Protein AF-A0A0B7JWW1-F1 (afdb_monomer)

Solvent-accessible surface area (backbone atoms only — not comparable to full-atom values): 11870 Å² total; per-residue (Å²): 135,88,56,76,48,69,46,79,60,55,90,28,52,80,88,84,81,84,78,87,78,95,65,92,60,62,54,70,58,55,83,79,50,54,70,85,82,43,61,62,52,37,67,51,59,46,52,62,50,47,51,50,37,64,74,60,40,91,85,49,52,35,34,31,41,37,69,41,39,74,86,58,36,67,56,59,34,63,86,37,26,48,60,47,57,70,56,29,72,35,33,40,38,36,49,62,44,95,77,41,65,76,30,48,56,58,44,51,54,32,55,48,52,44,41,79,22,55,41,59,72,94,30,58,44,81,54,77,80,70,48,47,77,48,62,61,60,80,37,90,92,52,60,68,80,46,72,74,63,76,48,47,40,92,88,78,66,44,78,61,74,38,54,50,67,50,50,69,86,50,84,69,55,79,93,45,39,66,60,52,50,45,37,74,73,62,41,49,70,49,98,71,59,33,75,50,100

Foldseek 3Di:
DADEDEAEQFVAADPDDDDDDDDPRGNLCCVVPPVVVVLVVLQVVLVVLVVVLVVVDPPHAYEYAAEQDPVRCSSCALVRVVSNLVSHQAYAYQYPDPFANDFPVSQVVSLVRSVVSPHDNVRYHYDDAQKDKDFDAPDPVCRGPGDGPDQADSPPRHGPVRMDMDGNPDDDPPVCVVVVVCQVPVWDADPSGGIDD

Radius of gyration: 18.89 Å; Cα contacts (8 Å, |Δi|>4): 253; chains: 1; bounding box: 47×41×44 Å

Structure (mmCIF, N/CA/C/O backbone):
data_AF-A0A0B7JWW1-F1
#
_entry.id   AF-A0A0B7JWW1-F1
#
loop_
_atom_site.group_PDB
_atom_site.id
_atom_site.type_symbol
_atom_site.label_atom_id
_atom_site.label_alt_id
_atom_site.label_comp_id
_atom_site.label_asym_id
_atom_site.label_entity_id
_atom_site.label_seq_id
_atom_site.pdbx_PDB_ins_code
_atom_site.Cartn_x
_atom_site.C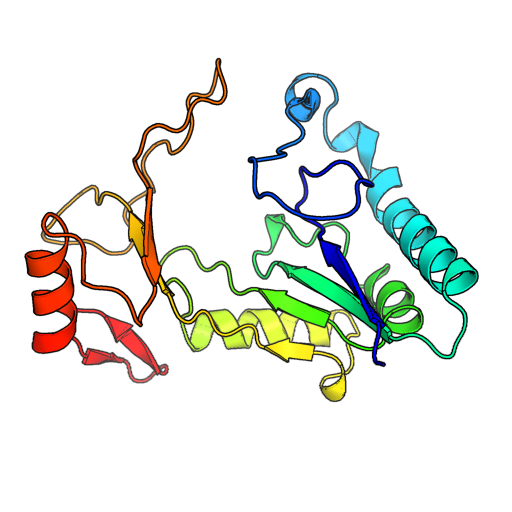artn_y
_atom_site.Cartn_z
_atom_site.occupancy
_atom_site.B_iso_or_equiv
_atom_site.auth_seq_id
_atom_site.auth_comp_id
_atom_site.auth_asym_id
_atom_site.auth_atom_id
_atom_site.pdbx_PDB_model_num
ATOM 1 N N . MET A 1 1 ? -21.090 -17.785 2.161 1.00 32.69 1 MET A N 1
ATOM 2 C CA . MET A 1 1 ? -20.776 -16.746 1.159 1.00 32.69 1 MET A CA 1
ATOM 3 C C . MET A 1 1 ? -20.098 -15.603 1.897 1.00 32.69 1 MET A C 1
ATOM 5 O O . MET A 1 1 ? -20.741 -14.987 2.737 1.00 32.69 1 MET A O 1
ATOM 9 N N . VAL A 1 2 ? -18.790 -15.423 1.703 1.00 30.89 2 VAL A N 1
ATOM 10 C CA . VAL A 1 2 ? -18.015 -14.346 2.338 1.00 30.89 2 VAL A CA 1
ATOM 11 C C . VAL A 1 2 ? -18.113 -13.131 1.426 1.00 30.89 2 VAL A C 1
ATOM 13 O O . VAL A 1 2 ? -17.674 -13.189 0.283 1.00 30.89 2 VAL A O 1
ATOM 16 N N . TYR A 1 3 ? -18.749 -12.066 1.902 1.00 38.66 3 TYR A N 1
ATOM 17 C CA . TYR A 1 3 ? -18.786 -10.788 1.201 1.00 38.66 3 TYR A CA 1
ATOM 18 C C . TYR A 1 3 ? -17.662 -9.925 1.767 1.00 38.66 3 TYR A C 1
ATOM 20 O O . TYR A 1 3 ? -17.653 -9.667 2.971 1.00 38.66 3 TYR A O 1
ATOM 28 N N . VAL A 1 4 ? -16.719 -9.530 0.912 1.00 42.16 4 VAL A N 1
ATOM 29 C CA . VAL A 1 4 ? -15.609 -8.635 1.257 1.00 42.16 4 VAL A CA 1
ATOM 30 C C . VAL A 1 4 ? -15.935 -7.265 0.682 1.00 42.16 4 VAL A C 1
ATOM 32 O O . VAL A 1 4 ? -16.056 -7.113 -0.532 1.00 42.16 4 VAL A O 1
ATOM 35 N N . ALA A 1 5 ? -16.110 -6.274 1.551 1.00 47.59 5 ALA A N 1
ATOM 36 C CA . ALA A 1 5 ? -16.061 -4.878 1.143 1.00 47.59 5 ALA A CA 1
ATOM 37 C C . ALA A 1 5 ? -14.615 -4.399 1.306 1.00 47.59 5 ALA A C 1
ATOM 39 O O . ALA A 1 5 ? -14.045 -4.529 2.391 1.00 47.59 5 ALA A O 1
ATOM 40 N N . THR A 1 6 ? -14.024 -3.882 0.230 1.00 43.88 6 THR A N 1
ATOM 41 C CA . THR A 1 6 ? -12.671 -3.317 0.243 1.00 43.88 6 THR A CA 1
ATOM 42 C C . THR A 1 6 ? -12.766 -1.819 0.028 1.00 43.88 6 THR A C 1
ATOM 44 O O . THR A 1 6 ? -13.225 -1.368 -1.021 1.00 43.88 6 THR A O 1
ATOM 47 N N . ILE A 1 7 ? -12.331 -1.047 1.019 1.00 57.44 7 ILE A N 1
ATOM 48 C CA . ILE A 1 7 ? -12.202 0.405 0.886 1.00 57.44 7 ILE A CA 1
ATOM 49 C C . ILE A 1 7 ? -10.867 0.699 0.213 1.00 57.44 7 ILE A C 1
ATOM 51 O O . ILE A 1 7 ? -9.832 0.263 0.706 1.00 57.44 7 ILE A O 1
ATOM 55 N N . TRP A 1 8 ? -10.899 1.438 -0.890 1.00 45.72 8 TRP A N 1
ATOM 56 C CA . TRP A 1 8 ? -9.708 1.979 -1.535 1.00 45.72 8 TRP A CA 1
ATOM 57 C C . TRP A 1 8 ? -9.548 3.439 -1.126 1.00 45.72 8 TRP A C 1
ATOM 59 O O . TRP A 1 8 ? -10.452 4.244 -1.346 1.00 45.72 8 TRP A O 1
ATOM 69 N N . TYR A 1 9 ? -8.408 3.777 -0.522 1.00 43.91 9 TYR A N 1
ATOM 70 C CA . TYR A 1 9 ? -8.035 5.165 -0.266 1.00 43.91 9 TYR A CA 1
ATOM 71 C C . TYR A 1 9 ? -6.715 5.473 -0.950 1.00 43.91 9 TYR A C 1
ATOM 73 O O . TYR A 1 9 ? -5.637 5.153 -0.456 1.00 43.91 9 TYR A O 1
ATOM 81 N N . GLN A 1 10 ? -6.831 6.123 -2.097 1.00 40.16 10 GLN A N 1
ATOM 82 C CA . GLN A 1 10 ? -5.764 6.910 -2.682 1.00 40.16 10 GLN A CA 1
ATOM 83 C C . GLN A 1 10 ? -6.117 8.362 -2.384 1.00 40.16 10 GLN A C 1
ATOM 85 O O . GLN A 1 10 ? -7.295 8.718 -2.442 1.00 40.16 10 GLN A O 1
ATOM 90 N N . GLN A 1 11 ? -5.132 9.201 -2.059 1.00 38.78 11 GLN A N 1
ATOM 91 C CA . GLN A 1 11 ? -5.319 10.600 -1.638 1.00 38.78 11 GLN A CA 1
ATOM 92 C C . GLN A 1 11 ? -6.065 11.502 -2.637 1.00 38.78 11 GLN A C 1
ATOM 94 O O . GLN A 1 11 ? -6.292 12.686 -2.390 1.00 38.78 11 GLN A O 1
ATOM 99 N N . HIS A 1 12 ? -6.476 10.913 -3.749 1.00 43.94 12 HIS A N 1
ATOM 100 C CA . HIS A 1 12 ? -7.162 11.525 -4.846 1.00 43.94 12 HIS A CA 1
ATOM 101 C C . HIS A 1 12 ? -8.431 10.749 -5.261 1.00 43.94 12 HIS A C 1
ATOM 103 O O . HIS A 1 12 ? -8.908 11.000 -6.342 1.00 43.94 12 HIS A O 1
ATOM 109 N N . MET A 1 13 ? -9.051 9.856 -4.477 1.00 34.34 13 MET A N 1
ATOM 110 C CA . MET A 1 13 ? -10.337 9.242 -4.889 1.00 34.34 13 MET A CA 1
ATOM 111 C C . MET A 1 13 ? -11.553 9.805 -4.145 1.00 34.34 13 MET A C 1
ATOM 113 O O . MET A 1 13 ? -11.555 9.952 -2.922 1.00 34.34 13 MET A O 1
ATOM 117 N N . GLN A 1 14 ? -12.617 10.082 -4.906 1.00 31.36 14 GLN A N 1
ATOM 118 C CA . GLN A 1 14 ? -13.965 10.275 -4.377 1.00 31.36 14 GLN A CA 1
ATOM 119 C C . GLN A 1 14 ? -14.406 9.007 -3.635 1.00 31.36 14 GLN A C 1
ATOM 121 O O . GLN A 1 14 ? -14.350 7.901 -4.169 1.00 31.36 14 GLN A O 1
ATOM 126 N N . LEU A 1 15 ? -14.895 9.165 -2.405 1.00 31.36 15 LEU A N 1
ATOM 127 C CA . LEU A 1 15 ? -15.649 8.109 -1.744 1.00 31.36 15 LEU A CA 1
ATOM 128 C C . LEU A 1 15 ? -16.936 7.854 -2.546 1.00 31.36 15 LEU A C 1
ATOM 130 O O . LEU A 1 15 ? -17.709 8.779 -2.797 1.00 31.36 15 LEU A O 1
ATOM 134 N N . THR A 1 16 ? -17.182 6.574 -2.843 1.00 27.41 16 THR A N 1
ATOM 135 C CA . THR A 1 16 ? -18.385 5.942 -3.433 1.00 27.41 16 THR A CA 1
ATOM 136 C C . THR A 1 16 ? -18.464 5.829 -4.968 1.00 27.41 16 THR A C 1
ATOM 138 O O . THR A 1 16 ? -18.943 6.735 -5.641 1.00 27.41 16 THR A O 1
ATOM 141 N N . ARG A 1 17 ? -18.202 4.620 -5.497 1.00 25.17 17 ARG A N 1
ATOM 142 C CA . ARG A 1 17 ? -19.170 3.822 -6.285 1.00 25.17 17 ARG A CA 1
ATOM 143 C C . ARG A 1 17 ? -18.725 2.354 -6.360 1.00 25.17 17 ARG A C 1
ATOM 145 O O . ARG A 1 17 ? -17.554 2.042 -6.522 1.00 25.17 17 ARG A O 1
ATOM 152 N N . TYR A 1 18 ? -19.687 1.466 -6.144 1.00 27.59 18 TYR A N 1
ATOM 153 C CA . TYR A 1 18 ? -19.536 0.014 -6.165 1.00 27.59 18 TYR A CA 1
ATOM 154 C C . TYR A 1 18 ? -19.209 -0.500 -7.581 1.00 27.59 18 TYR A C 1
ATOM 156 O O . TYR A 1 18 ? -19.836 -0.044 -8.530 1.00 27.59 18 TYR A O 1
ATOM 164 N N . LEU A 1 19 ? -18.345 -1.529 -7.645 1.00 25.36 19 LEU A N 1
ATOM 165 C CA . LEU A 1 19 ? -18.068 -2.451 -8.768 1.00 25.36 19 LEU A CA 1
ATOM 166 C C . LEU A 1 19 ? -17.330 -1.849 -9.994 1.00 25.36 19 LEU A C 1
ATOM 168 O O . LEU A 1 19 ? -17.871 -1.002 -10.685 1.00 25.36 19 LEU A O 1
ATOM 172 N N . LEU A 1 20 ? -16.100 -2.356 -10.221 1.00 23.19 20 LEU A N 1
ATOM 173 C CA . LEU A 1 20 ? -15.185 -2.289 -11.395 1.00 23.19 20 LEU A CA 1
ATOM 174 C C . LEU A 1 20 ? -15.724 -1.567 -12.658 1.00 23.19 20 LEU A C 1
ATOM 176 O O . LEU A 1 20 ? -16.811 -1.927 -13.109 1.00 23.19 20 LEU A O 1
ATOM 180 N N . PRO A 1 21 ? -14.965 -0.654 -13.309 1.00 23.31 21 PRO A N 1
ATOM 181 C CA . PRO A 1 21 ? -13.582 -0.846 -13.771 1.00 23.31 21 PRO A CA 1
ATOM 182 C C . PRO A 1 21 ? -12.610 0.273 -13.348 1.00 23.31 21 PRO A C 1
ATOM 184 O O . PRO A 1 21 ? -13.002 1.340 -12.888 1.00 23.31 21 PRO A O 1
ATOM 187 N N . ILE A 1 22 ? -11.316 -0.017 -13.483 1.00 28.66 22 ILE A N 1
ATOM 188 C CA . ILE A 1 22 ? -10.190 0.855 -13.136 1.00 28.66 22 ILE A CA 1
ATOM 189 C C . ILE A 1 22 ? -10.066 1.940 -14.218 1.00 28.66 22 ILE A C 1
ATOM 191 O O . ILE A 1 22 ? -9.288 1.799 -15.154 1.00 28.66 22 ILE A O 1
ATOM 195 N N . GLU A 1 23 ? -10.862 2.999 -14.113 1.00 24.33 23 GLU A N 1
ATOM 196 C CA . GLU A 1 23 ? -10.534 4.296 -14.710 1.00 24.33 23 GLU A CA 1
ATOM 197 C C . GLU A 1 23 ? -9.901 5.160 -13.613 1.00 24.33 23 GLU A C 1
ATOM 199 O O . GLU A 1 23 ? -10.339 5.147 -12.459 1.00 24.33 23 GLU A O 1
ATOM 204 N N . SER A 1 24 ? -8.813 5.842 -13.958 1.00 34.31 24 SER A N 1
ATOM 205 C CA . SER A 1 24 ? -7.972 6.683 -13.104 1.00 34.31 24 SER A CA 1
ATOM 206 C C . SER A 1 24 ? -8.763 7.810 -12.426 1.00 34.31 24 SER A C 1
ATOM 208 O O . SER A 1 24 ? -8.776 8.957 -12.855 1.00 34.31 24 SER A O 1
ATOM 210 N N . GLY A 1 25 ? -9.436 7.502 -11.321 1.00 35.72 25 GLY A N 1
ATOM 211 C CA . GLY A 1 25 ? -10.158 8.486 -10.521 1.00 35.72 25 GLY A CA 1
ATOM 212 C C . GLY A 1 25 ? -9.228 9.272 -9.601 1.00 35.72 25 GLY A C 1
ATOM 213 O O . GLY A 1 25 ? -9.290 9.077 -8.392 1.00 35.72 25 GLY A O 1
ATOM 214 N N . ILE A 1 26 ? -8.372 10.141 -10.146 1.00 51.72 26 ILE A N 1
ATOM 215 C CA . ILE A 1 26 ? -7.620 11.146 -9.376 1.00 51.72 26 ILE A CA 1
ATOM 216 C C . ILE A 1 26 ? -8.492 12.414 -9.247 1.00 51.72 26 ILE A C 1
ATOM 218 O O . ILE A 1 26 ? -9.040 12.930 -10.215 1.00 51.72 26 ILE A O 1
ATOM 222 N N . ARG A 1 27 ? -8.656 12.934 -8.029 1.00 53.19 27 ARG A N 1
ATOM 223 C CA . ARG A 1 27 ? -9.416 14.128 -7.668 1.00 53.19 27 ARG A CA 1
ATOM 224 C C . ARG A 1 27 ? -8.583 15.319 -8.120 1.00 53.19 27 ARG A C 1
ATOM 226 O O . ARG A 1 27 ? -7.688 15.784 -7.410 1.00 53.19 27 ARG A O 1
ATOM 233 N N . ASP A 1 28 ? -8.876 15.793 -9.324 1.00 57.06 28 ASP A N 1
ATOM 234 C CA . ASP A 1 28 ? -8.140 16.894 -9.954 1.00 57.06 28 ASP A CA 1
ATOM 235 C C . ASP A 1 28 ? -8.456 18.270 -9.322 1.00 57.06 28 ASP A C 1
ATOM 237 O O . ASP A 1 28 ? -7.787 19.273 -9.552 1.00 57.06 28 ASP A O 1
ATOM 241 N N . ASP A 1 29 ? -9.438 18.313 -8.416 1.00 61.16 29 ASP A N 1
ATOM 242 C CA . ASP A 1 29 ? -9.871 19.525 -7.712 1.00 61.16 29 ASP A CA 1
ATOM 243 C C . ASP A 1 29 ? -8.864 20.068 -6.679 1.00 61.16 29 ASP A C 1
ATOM 245 O O . ASP A 1 29 ? -9.069 21.147 -6.125 1.00 61.16 29 ASP A O 1
ATOM 249 N N . HIS A 1 30 ? -7.777 19.344 -6.394 1.00 53.69 30 HIS A N 1
ATOM 250 C CA . HIS A 1 30 ? -6.692 19.830 -5.537 1.00 53.69 30 HIS A CA 1
ATOM 251 C C . HIS A 1 30 ? -6.007 21.069 -6.136 1.00 53.69 30 HIS A C 1
ATOM 253 O O . HIS A 1 30 ? -5.441 21.872 -5.396 1.00 53.69 30 HIS A O 1
ATOM 259 N N . LYS A 1 31 ? -6.113 21.251 -7.462 1.00 61.75 31 LYS A N 1
ATOM 260 C CA . LYS A 1 31 ? -5.722 22.471 -8.181 1.00 61.75 31 LYS A CA 1
ATOM 261 C C . LYS A 1 31 ? -6.595 23.678 -7.800 1.00 61.75 31 LYS A C 1
ATOM 263 O O . LYS A 1 31 ? -6.158 24.814 -7.952 1.00 61.75 31 LYS A O 1
ATOM 268 N N . LEU A 1 32 ? -7.813 23.440 -7.301 1.00 71.56 32 LEU A N 1
ATOM 269 C CA . LEU A 1 32 ? -8.791 24.467 -6.925 1.00 71.56 32 LEU A CA 1
ATOM 270 C C . LEU A 1 32 ? -8.849 24.704 -5.411 1.00 71.56 32 LEU A C 1
ATOM 272 O O . LEU A 1 32 ? -8.980 25.847 -4.983 1.00 71.56 32 LEU A O 1
ATOM 276 N N . ILE A 1 33 ? -8.766 23.640 -4.602 1.00 71.69 33 ILE A N 1
ATOM 277 C CA . ILE A 1 33 ? -8.852 23.719 -3.137 1.00 71.69 33 ILE A CA 1
ATOM 278 C C . ILE A 1 33 ? -7.586 23.107 -2.519 1.00 71.69 33 ILE A C 1
ATOM 280 O O . ILE A 1 33 ? -7.386 21.886 -2.602 1.00 71.69 33 ILE A O 1
ATOM 284 N N . PRO A 1 34 ? -6.743 23.919 -1.858 1.00 70.88 34 PRO A N 1
ATOM 285 C CA . PRO A 1 34 ? -5.469 23.460 -1.330 1.00 70.88 34 PRO A CA 1
ATOM 286 C C . PRO A 1 34 ? -5.641 22.512 -0.135 1.00 70.88 34 PRO A C 1
ATOM 288 O O . PRO A 1 34 ? -6.571 22.618 0.668 1.00 70.88 34 PRO A O 1
ATOM 291 N N . ASN A 1 35 ? -4.668 21.615 0.055 1.00 69.38 35 ASN A N 1
ATOM 292 C CA . ASN A 1 35 ? -4.661 20.646 1.161 1.00 69.38 35 ASN A CA 1
ATOM 293 C C . ASN A 1 35 ? -4.699 21.301 2.558 1.00 69.38 35 ASN A C 1
ATOM 295 O O . ASN A 1 35 ? -5.153 20.681 3.522 1.00 69.38 35 ASN A O 1
ATOM 299 N N . SER A 1 36 ? -4.258 22.557 2.688 1.00 76.38 36 SER A N 1
ATOM 300 C CA . SER A 1 36 ? -4.339 23.326 3.937 1.00 76.38 36 SER A CA 1
ATOM 301 C C . SER A 1 36 ? -5.774 23.517 4.429 1.00 76.38 36 SER A C 1
ATOM 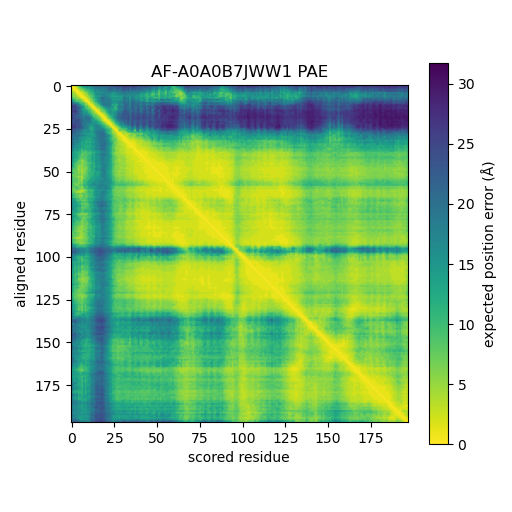303 O O . SER A 1 36 ? -5.997 23.484 5.640 1.00 76.38 36 SER A O 1
ATOM 305 N N . GLU A 1 37 ? -6.735 23.654 3.514 1.00 74.44 37 GLU A N 1
ATOM 306 C CA . GLU A 1 37 ? -8.164 23.825 3.812 1.00 74.44 37 GLU A CA 1
ATOM 307 C C . GLU A 1 37 ? -8.874 22.489 4.091 1.00 74.44 37 GLU A C 1
ATOM 309 O O . GLU A 1 37 ? -9.986 22.453 4.612 1.00 74.44 37 GLU A O 1
ATOM 314 N N . ARG A 1 38 ? -8.200 21.368 3.811 1.00 75.50 38 ARG A N 1
ATOM 315 C CA . ARG A 1 38 ? -8.752 20.005 3.862 1.00 75.50 38 ARG A CA 1
ATOM 316 C C . ARG A 1 38 ? -8.229 19.172 5.024 1.00 75.50 38 ARG A C 1
ATOM 318 O O . ARG A 1 38 ? -8.529 17.990 5.132 1.00 75.50 38 ARG A O 1
ATOM 325 N N . LYS A 1 39 ? -7.491 19.775 5.959 1.00 82.19 39 LYS A N 1
ATOM 326 C CA . LYS A 1 39 ? -6.954 19.072 7.142 1.00 82.19 39 LYS A CA 1
ATOM 327 C C . LYS A 1 39 ? -8.028 18.356 7.966 1.00 82.19 39 LYS A C 1
ATOM 329 O O . LYS A 1 39 ? -7.729 17.373 8.638 1.00 82.19 39 LYS A O 1
ATOM 334 N N . TRP A 1 40 ? -9.267 18.845 7.931 1.00 80.69 40 TRP A N 1
ATOM 335 C CA . TRP A 1 40 ? -10.393 18.213 8.612 1.00 80.69 40 TRP A CA 1
ATOM 336 C C . TRP A 1 40 ? -10.778 16.861 7.978 1.00 80.69 40 TRP A C 1
ATOM 338 O O . TRP A 1 40 ? -11.186 15.960 8.715 1.00 80.69 40 TRP A O 1
ATOM 348 N N . GLU A 1 41 ? -10.570 16.681 6.663 1.00 84.19 41 GLU A N 1
ATOM 349 C CA . GLU A 1 41 ? -10.867 15.439 5.926 1.00 84.19 41 GLU A CA 1
ATOM 350 C C . GLU A 1 41 ? -10.080 14.252 6.497 1.00 84.19 41 GLU A C 1
ATOM 352 O O . GLU A 1 41 ? -10.592 13.141 6.543 1.00 84.19 41 GLU A O 1
ATOM 357 N N . ILE A 1 42 ? -8.880 14.493 7.040 1.00 83.50 42 ILE A N 1
ATOM 358 C CA . ILE A 1 42 ? -8.028 13.470 7.670 1.00 83.50 42 ILE A CA 1
ATOM 359 C C . ILE A 1 42 ? -8.769 12.742 8.793 1.00 83.50 42 ILE A C 1
ATOM 361 O O . ILE A 1 42 ? -8.787 11.516 8.846 1.00 83.50 42 ILE A O 1
ATOM 365 N N . LYS A 1 43 ? -9.385 13.502 9.705 1.00 84.25 43 LYS A N 1
ATOM 366 C CA . LYS A 1 43 ? -10.150 12.927 10.819 1.00 84.25 43 LYS A CA 1
ATOM 367 C C . LYS A 1 43 ? -11.513 12.434 10.347 1.00 84.25 43 LYS A C 1
ATOM 369 O O . LYS A 1 43 ? -11.982 11.405 10.821 1.00 84.25 43 LYS A O 1
ATOM 374 N N . ALA A 1 44 ? -12.131 13.154 9.410 1.00 87.06 44 ALA A N 1
ATOM 375 C CA . ALA A 1 44 ? -13.430 12.781 8.868 1.00 87.06 44 ALA A CA 1
ATOM 376 C C . ALA A 1 44 ? -13.385 11.479 8.061 1.00 87.06 44 ALA A C 1
ATOM 378 O O . ALA A 1 44 ? -14.401 10.800 7.999 1.00 87.06 44 ALA A O 1
ATOM 379 N N . PHE A 1 45 ? -12.229 11.088 7.511 1.00 86.56 45 PHE A N 1
ATOM 380 C CA . PHE A 1 45 ? -12.056 9.845 6.756 1.00 86.56 45 PHE A CA 1
ATOM 381 C C . PHE A 1 45 ? -12.424 8.583 7.554 1.00 86.56 45 PHE A C 1
ATOM 383 O O . PHE A 1 45 ? -12.832 7.580 6.977 1.00 86.56 45 PHE A O 1
ATOM 390 N N . VAL A 1 46 ? -12.366 8.635 8.886 1.00 90.69 46 VAL A N 1
ATOM 391 C CA . VAL A 1 46 ? -12.797 7.526 9.751 1.00 90.69 46 VAL A CA 1
ATOM 392 C C . VAL A 1 46 ? -14.322 7.332 9.717 1.00 90.69 46 VAL A C 1
ATOM 394 O O . VAL A 1 46 ? -14.804 6.202 9.764 1.00 90.69 46 VAL A O 1
ATOM 397 N N . LEU A 1 47 ? -15.090 8.417 9.587 1.00 91.88 47 LEU A N 1
ATOM 398 C CA . LEU A 1 47 ? -16.557 8.403 9.635 1.00 91.88 47 LEU A CA 1
ATOM 399 C C . LEU A 1 47 ? -17.207 7.513 8.559 1.00 91.88 47 LEU A C 1
ATOM 401 O O . LEU A 1 47 ? -18.041 6.685 8.919 1.00 91.88 47 LEU A O 1
ATOM 405 N N . PRO A 1 48 ? -16.854 7.599 7.259 1.00 90.31 48 PRO A N 1
ATOM 406 C CA . PRO A 1 48 ? -17.435 6.709 6.259 1.00 90.31 48 PRO A CA 1
ATOM 407 C C . PRO A 1 48 ? -17.092 5.237 6.522 1.00 90.31 48 PRO A C 1
ATOM 409 O O . PRO A 1 48 ? -17.928 4.378 6.263 1.00 90.31 48 PRO A O 1
ATOM 412 N N . ILE A 1 49 ? -15.918 4.925 7.083 1.00 92.25 49 ILE A N 1
ATOM 413 C CA . ILE A 1 49 ? -15.551 3.546 7.448 1.00 92.25 49 ILE A CA 1
ATOM 414 C C . ILE A 1 49 ? -16.471 3.033 8.565 1.00 92.25 49 ILE A C 1
ATOM 416 O O . ILE A 1 49 ? -16.991 1.921 8.467 1.00 92.25 49 ILE A O 1
ATOM 420 N N . GLN A 1 50 ? -16.732 3.859 9.582 1.00 94.50 50 GLN A N 1
ATOM 421 C CA . GLN A 1 50 ? -17.660 3.543 10.673 1.00 94.50 50 GLN A CA 1
ATOM 422 C C . GLN A 1 50 ? -19.093 3.343 10.174 1.00 94.50 50 GLN A C 1
ATOM 424 O O . GLN A 1 50 ? -19.766 2.394 10.578 1.00 94.50 50 GLN A O 1
ATOM 429 N N . GLU A 1 51 ? -19.570 4.201 9.269 1.00 94.81 51 GLU A N 1
ATOM 430 C CA . GLU A 1 51 ? -20.910 4.055 8.694 1.00 94.81 51 GLU A CA 1
ATOM 431 C C . GLU A 1 51 ? -21.014 2.809 7.800 1.00 94.81 51 GLU A C 1
ATOM 433 O O . GLU A 1 51 ? -22.014 2.091 7.869 1.00 94.81 51 GLU A O 1
ATOM 438 N N . ILE A 1 52 ? -19.963 2.473 7.038 1.00 93.38 52 ILE A N 1
ATOM 439 C CA . ILE A 1 52 ? -19.892 1.208 6.290 1.00 93.38 52 ILE A CA 1
ATOM 440 C C . ILE A 1 52 ? -19.945 0.021 7.257 1.00 93.38 52 ILE A C 1
ATOM 442 O O . ILE A 1 52 ? -20.756 -0.885 7.059 1.00 93.38 52 ILE A O 1
ATOM 446 N N . ARG A 1 53 ? -19.142 0.020 8.330 1.00 94.06 53 ARG A N 1
ATOM 447 C CA . ARG A 1 53 ? -19.177 -1.042 9.346 1.00 94.06 53 ARG A CA 1
ATOM 448 C C . ARG A 1 53 ? -20.568 -1.171 9.969 1.00 94.06 53 ARG A C 1
ATOM 450 O O . ARG A 1 53 ? -21.092 -2.285 10.058 1.00 94.06 53 ARG A O 1
ATOM 457 N N . ARG A 1 54 ? -21.207 -0.056 10.336 1.00 96.38 54 ARG A N 1
ATOM 458 C CA . ARG A 1 54 ? -22.569 -0.045 10.889 1.00 96.38 54 ARG A CA 1
ATOM 459 C C . ARG A 1 54 ? -23.583 -0.643 9.913 1.00 96.38 54 ARG A C 1
ATOM 461 O O . ARG A 1 54 ? -24.403 -1.460 10.324 1.00 96.38 54 ARG A O 1
ATOM 468 N N . ALA A 1 55 ? -23.510 -0.275 8.636 1.00 95.19 55 ALA A N 1
ATOM 469 C CA . ALA A 1 55 ? -24.415 -0.775 7.604 1.00 95.19 55 ALA A CA 1
ATOM 470 C C . ALA A 1 55 ? -24.195 -2.266 7.287 1.00 95.19 55 ALA A C 1
ATOM 472 O O . ALA A 1 55 ? -25.151 -3.006 7.045 1.00 95.19 55 ALA A O 1
ATOM 473 N N . LEU A 1 56 ? -22.943 -2.734 7.291 1.00 92.81 56 LEU A N 1
ATOM 474 C CA . LEU A 1 56 ? -22.603 -4.133 7.017 1.00 92.81 56 LEU A CA 1
ATOM 475 C C . LEU A 1 56 ? -22.971 -5.070 8.176 1.00 92.81 56 LEU A C 1
ATOM 477 O O . LEU A 1 56 ? -23.319 -6.236 7.928 1.00 92.81 56 LEU A O 1
ATOM 481 N N . GLY A 1 57 ? -22.914 -4.553 9.407 1.00 92.44 57 GLY A N 1
ATOM 482 C CA . GLY A 1 57 ? -23.064 -5.308 10.644 1.00 92.44 57 GLY A CA 1
ATOM 483 C C . GLY A 1 57 ? -21.799 -6.099 11.019 1.00 92.44 57 GLY A C 1
ATOM 484 O O . GLY A 1 57 ? -20.786 -6.049 10.315 1.00 92.44 57 GLY A O 1
ATOM 485 N N . PRO A 1 58 ? -21.842 -6.866 12.123 1.00 91.25 58 PRO A N 1
ATOM 486 C CA . PRO A 1 58 ? -20.664 -7.556 12.659 1.00 91.25 58 PRO A CA 1
ATOM 487 C C . PRO A 1 58 ? -20.307 -8.852 11.915 1.00 91.25 58 PRO A C 1
ATOM 489 O O . PRO A 1 58 ? -19.253 -9.423 12.152 1.00 91.25 58 PRO A O 1
ATOM 492 N N . VAL A 1 59 ? -21.194 -9.355 11.051 1.00 93.00 59 VAL A N 1
ATOM 493 C CA . VAL A 1 59 ? -21.037 -10.675 10.412 1.00 93.00 59 VAL A CA 1
ATOM 494 C C . VAL A 1 59 ? -20.223 -10.603 9.118 1.00 93.00 59 VAL A C 1
ATOM 496 O O . VAL A 1 59 ? -19.569 -11.574 8.744 1.00 93.00 59 VAL A O 1
ATOM 499 N N . LYS A 1 60 ? -20.293 -9.481 8.393 1.00 93.12 60 LYS A N 1
ATOM 500 C CA . LYS A 1 60 ? -19.593 -9.331 7.111 1.00 93.12 60 LYS A CA 1
ATOM 501 C C . LYS A 1 60 ? -18.177 -8.822 7.343 1.00 93.12 60 LYS A C 1
ATOM 503 O O . LYS A 1 60 ? -17.967 -7.972 8.206 1.00 93.12 60 LYS A O 1
ATOM 508 N N . LEU A 1 61 ? -17.242 -9.305 6.528 1.00 94.44 61 LEU A N 1
ATOM 509 C CA . LEU A 1 61 ? -15.871 -8.817 6.559 1.00 94.44 61 LEU A CA 1
ATOM 510 C C . LEU A 1 61 ? -15.784 -7.443 5.886 1.00 94.44 61 LEU A C 1
ATOM 512 O O . LEU A 1 61 ? -16.317 -7.230 4.793 1.00 94.44 61 LEU A O 1
ATOM 516 N N . LEU A 1 62 ? -15.074 -6.531 6.535 1.00 94.06 62 LEU A N 1
ATOM 517 C CA . LEU A 1 62 ? -14.687 -5.234 6.004 1.00 94.06 62 LEU A CA 1
ATOM 518 C C . LEU A 1 62 ? -13.165 -5.156 6.021 1.00 94.06 62 LEU A C 1
ATOM 520 O O . LEU A 1 62 ? -12.550 -5.207 7.082 1.00 94.06 62 LEU A O 1
ATOM 524 N N . SER A 1 63 ? -12.567 -5.004 4.847 1.00 93.50 63 SER A N 1
ATOM 525 C CA . SER A 1 63 ? -11.128 -4.791 4.698 1.00 93.50 63 SER A CA 1
ATOM 526 C C . SER A 1 63 ? -10.844 -3.428 4.073 1.00 93.50 63 SER A C 1
ATOM 528 O O . SER A 1 63 ? -11.715 -2.817 3.446 1.00 93.50 63 SER A O 1
ATOM 530 N N . ALA A 1 64 ? -9.614 -2.949 4.220 1.00 90.25 64 ALA A N 1
ATOM 531 C CA . ALA A 1 64 ? -9.139 -1.757 3.524 1.00 90.25 64 ALA A CA 1
ATOM 532 C C . ALA A 1 64 ? -7.926 -2.103 2.659 1.00 90.25 64 ALA A C 1
ATOM 534 O O . ALA A 1 64 ? -6.988 -2.721 3.146 1.00 90.25 64 ALA A O 1
ATOM 535 N N . ALA A 1 65 ? -7.933 -1.697 1.394 1.00 88.25 65 ALA A N 1
ATOM 536 C CA . ALA A 1 65 ? -6.726 -1.635 0.583 1.00 88.25 65 ALA A CA 1
ATOM 537 C C . ALA A 1 65 ? -6.037 -0.298 0.870 1.00 88.25 65 ALA A C 1
ATOM 539 O O . ALA A 1 65 ? -6.638 0.769 0.710 1.00 88.25 65 ALA A O 1
ATOM 540 N N . VAL A 1 66 ? -4.800 -0.362 1.354 1.00 86.38 66 VAL A N 1
ATOM 541 C CA . VAL A 1 66 ? -4.074 0.803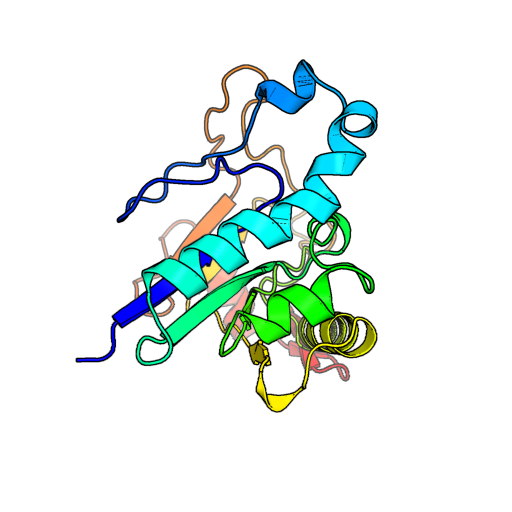 1.866 1.00 86.38 66 VAL A CA 1
ATOM 542 C C . VAL A 1 66 ? -2.709 0.912 1.199 1.00 86.38 66 VAL A C 1
ATOM 544 O O . VAL A 1 66 ? -2.055 -0.095 0.952 1.00 86.38 66 VAL A O 1
ATOM 547 N N . LEU A 1 67 ? -2.287 2.130 0.871 1.00 84.00 67 LEU A N 1
ATOM 548 C CA . LEU A 1 67 ? -1.036 2.384 0.150 1.00 84.00 67 LEU A CA 1
ATOM 549 C C . LEU A 1 67 ? 0.181 2.293 1.074 1.00 84.00 67 LEU A C 1
ATOM 551 O O . LEU A 1 67 ? 0.048 2.355 2.285 1.00 84.00 67 LEU A O 1
ATOM 555 N N . GLY A 1 68 ? 1.383 2.145 0.517 1.00 81.31 68 GLY A N 1
ATOM 556 C CA . GLY A 1 68 ? 2.617 2.068 1.305 1.00 81.31 68 GLY A CA 1
ATOM 557 C C . GLY A 1 68 ? 3.459 3.345 1.340 1.00 81.31 68 GLY A C 1
ATOM 558 O O . GLY A 1 68 ? 4.342 3.487 2.187 1.00 81.31 68 GLY A O 1
ATOM 559 N N . GLN A 1 69 ? 3.225 4.276 0.419 1.00 79.38 69 GLN A N 1
ATOM 560 C CA . GLN A 1 69 ? 4.074 5.449 0.252 1.00 79.38 69 GLN A CA 1
ATOM 561 C C . GLN A 1 69 ? 3.697 6.548 1.253 1.00 79.38 69 GLN A C 1
ATOM 563 O O . GLN A 1 69 ? 2.538 6.926 1.342 1.00 79.38 69 GLN A O 1
ATOM 568 N N . GLU A 1 70 ? 4.684 7.092 1.978 1.00 80.69 70 GLU A N 1
ATOM 569 C CA . GLU A 1 70 ? 4.477 8.027 3.104 1.00 80.69 70 GLU A CA 1
ATOM 570 C C . GLU A 1 70 ? 3.517 9.173 2.790 1.00 80.69 70 GLU A C 1
ATOM 572 O O . GLU A 1 70 ? 2.646 9.488 3.602 1.00 80.69 70 GLU A O 1
ATOM 577 N N . VAL A 1 71 ? 3.687 9.783 1.613 1.00 76.00 71 VAL A N 1
ATOM 578 C CA . VAL A 1 71 ? 2.884 10.932 1.193 1.00 76.00 71 VAL A CA 1
ATOM 579 C C . VAL A 1 71 ? 1.410 10.578 1.062 1.00 76.00 71 VAL A C 1
ATOM 581 O O . VAL A 1 71 ? 0.594 11.429 1.372 1.00 76.00 71 VAL A O 1
ATOM 584 N N . ASP A 1 72 ? 1.070 9.327 0.746 1.00 76.06 72 ASP A N 1
ATOM 585 C CA . ASP A 1 72 ? -0.311 8.862 0.590 1.00 76.06 72 ASP A CA 1
ATOM 586 C C . ASP A 1 72 ? -0.960 8.461 1.925 1.00 76.06 72 ASP A C 1
ATOM 588 O O . ASP A 1 72 ? -2.176 8.268 2.016 1.00 76.06 72 ASP A O 1
ATOM 592 N N . LEU A 1 73 ? -0.173 8.357 3.001 1.00 79.69 73 LEU A N 1
ATOM 593 C CA . LEU A 1 73 ? -0.640 7.859 4.296 1.00 79.69 73 LEU A CA 1
ATOM 594 C C . LEU A 1 73 ? -1.296 8.929 5.179 1.00 79.69 73 LEU A C 1
ATOM 596 O O . LEU A 1 73 ? -1.440 8.714 6.385 1.00 79.69 73 LEU A O 1
ATOM 600 N N . ILE A 1 74 ? -1.680 10.083 4.627 1.00 81.56 74 ILE A N 1
ATOM 601 C CA . ILE A 1 74 ? -2.143 11.235 5.420 1.00 81.56 74 ILE A CA 1
ATOM 602 C C . ILE A 1 74 ? -3.354 10.888 6.300 1.00 81.56 74 ILE A C 1
ATOM 604 O O . ILE A 1 74 ? -3.414 11.327 7.447 1.00 81.56 74 ILE A O 1
ATOM 608 N N . ALA A 1 75 ? -4.286 10.065 5.810 1.00 84.19 75 ALA A N 1
ATOM 609 C CA . ALA A 1 75 ? -5.453 9.625 6.582 1.00 84.19 75 ALA A CA 1
ATOM 610 C C . ALA A 1 75 ? -5.184 8.414 7.496 1.00 84.19 75 ALA A C 1
ATOM 612 O O . ALA A 1 75 ? -6.016 8.084 8.340 1.00 84.19 75 ALA A O 1
ATOM 613 N N . PHE A 1 76 ? -4.014 7.782 7.382 1.00 88.06 76 PHE A N 1
ATOM 614 C CA . PHE A 1 76 ? -3.585 6.613 8.157 1.00 88.06 76 PHE A CA 1
ATOM 615 C C . PHE A 1 76 ? -2.477 6.989 9.148 1.00 88.06 76 PHE A C 1
ATOM 617 O O . PHE A 1 76 ? -1.451 6.317 9.231 1.00 88.06 76 PHE A O 1
ATOM 624 N N . GLY A 1 77 ? -2.642 8.102 9.865 1.00 89.12 77 GLY A N 1
ATOM 625 C CA . GLY A 1 77 ? -1.705 8.563 10.893 1.00 89.12 77 GLY A CA 1
ATOM 626 C C . GLY A 1 77 ? -1.962 7.923 12.260 1.00 89.12 77 GLY A C 1
ATOM 627 O O . GLY A 1 77 ? -2.996 7.297 12.480 1.00 89.12 77 GLY A O 1
ATOM 628 N N . SER A 1 78 ? -1.066 8.137 13.228 1.00 91.62 78 SER A N 1
ATOM 629 C CA . SER A 1 78 ? -1.173 7.539 14.574 1.00 91.62 78 SER A CA 1
ATOM 630 C C . SER A 1 78 ? -2.463 7.895 15.331 1.00 91.62 78 SER A C 1
ATOM 632 O O . SER A 1 78 ? -2.859 7.179 16.243 1.00 91.62 78 SER A O 1
ATOM 634 N N . SER A 1 79 ? -3.136 8.995 14.972 1.00 90.75 79 SER A N 1
ATOM 635 C CA . SER A 1 79 ? -4.400 9.416 15.594 1.00 90.75 79 SER A CA 1
ATOM 636 C C . SER A 1 79 ? -5.648 8.778 14.971 1.00 90.75 79 SER A C 1
ATOM 638 O O . SER A 1 79 ? -6.680 8.687 15.638 1.00 90.75 79 SER A O 1
ATOM 640 N N . THR A 1 80 ? -5.579 8.335 13.714 1.00 92.00 80 THR A N 1
ATOM 641 C CA . THR A 1 80 ? -6.713 7.764 12.968 1.00 92.00 80 THR A CA 1
ATOM 642 C C . THR A 1 80 ? -6.587 6.256 12.804 1.00 92.00 80 THR A C 1
ATOM 644 O O . THR A 1 80 ? -7.591 5.554 12.878 1.00 92.00 80 THR A O 1
ATOM 647 N N . MET A 1 81 ? -5.369 5.732 12.666 1.00 93.62 81 MET A N 1
ATOM 648 C CA . MET A 1 81 ? -5.108 4.316 12.411 1.00 93.62 81 MET A CA 1
ATOM 649 C C . MET A 1 81 ? -5.720 3.379 13.471 1.00 93.62 81 MET A C 1
ATOM 651 O O . MET A 1 81 ? -6.373 2.416 13.070 1.00 93.62 81 MET A O 1
ATOM 655 N N . PRO A 1 82 ? -5.649 3.650 14.793 1.00 94.06 82 PRO A N 1
ATOM 656 C CA . PRO A 1 82 ? -6.334 2.811 15.782 1.00 94.06 82 PRO A CA 1
ATOM 657 C C . PRO A 1 82 ? -7.857 2.764 15.591 1.00 94.06 82 PRO A C 1
ATOM 659 O O . PRO A 1 82 ? -8.464 1.711 15.768 1.00 94.06 82 PRO A O 1
ATOM 662 N N . GLN A 1 83 ? -8.470 3.881 15.183 1.00 94.75 83 GLN A N 1
ATOM 663 C CA . GLN A 1 83 ? -9.909 3.952 14.913 1.00 94.75 83 GLN A CA 1
ATOM 664 C C . GLN A 1 83 ? -10.260 3.170 13.644 1.00 94.75 83 GLN A C 1
ATOM 666 O O . GLN A 1 83 ? -11.208 2.399 13.639 1.00 94.75 83 GLN A O 1
ATOM 671 N N . ILE A 1 84 ? -9.450 3.293 12.590 1.00 93.88 84 ILE A N 1
ATOM 672 C CA . ILE A 1 84 ? -9.622 2.522 11.353 1.00 93.88 84 ILE A CA 1
ATOM 673 C C . ILE A 1 84 ? -9.516 1.017 11.642 1.00 93.88 84 ILE A C 1
ATOM 675 O O . ILE A 1 84 ? -10.379 0.250 11.225 1.00 93.88 84 ILE A O 1
ATOM 679 N N . ASN A 1 85 ? -8.510 0.594 12.414 1.00 94.00 85 ASN A N 1
ATOM 680 C CA . ASN A 1 85 ? -8.300 -0.809 12.793 1.00 94.00 85 ASN A CA 1
ATOM 681 C C . ASN A 1 85 ? -9.396 -1.392 13.682 1.00 94.00 85 ASN A C 1
ATOM 683 O O . ASN A 1 85 ? -9.527 -2.615 13.754 1.00 94.00 85 ASN A O 1
ATOM 687 N N . HIS A 1 86 ? -10.132 -0.545 14.397 1.00 95.12 86 HIS A N 1
ATOM 688 C CA . HIS A 1 86 ? -11.306 -0.976 15.141 1.00 95.12 86 HIS A CA 1
ATOM 689 C C . HIS A 1 86 ? -12.440 -1.372 14.187 1.00 95.12 86 HIS A C 1
ATOM 691 O O . HIS A 1 86 ? -13.116 -2.370 14.416 1.00 95.12 86 HIS A O 1
ATOM 697 N N . GLU A 1 87 ? -12.604 -0.636 13.087 1.00 95.62 87 GLU A N 1
ATOM 698 C CA . GLU A 1 87 ? -13.691 -0.867 12.137 1.00 95.62 87 GLU A CA 1
ATOM 699 C C . GLU A 1 87 ? -13.384 -1.965 11.109 1.00 95.62 87 GLU A C 1
ATOM 701 O O . GLU A 1 87 ? -14.294 -2.694 10.707 1.00 95.62 87 GLU A O 1
ATOM 706 N N . VAL A 1 88 ? -12.128 -2.109 10.672 1.00 94.88 88 VAL A N 1
ATOM 707 C CA . VAL A 1 88 ? -11.738 -3.112 9.664 1.00 94.88 88 VAL A CA 1
ATOM 708 C C . VAL A 1 88 ? -11.233 -4.411 10.297 1.00 94.88 88 VAL A C 1
ATOM 710 O O . VAL A 1 88 ? -10.580 -4.425 11.344 1.00 94.88 88 VAL A O 1
ATOM 713 N N . ASP A 1 89 ? -11.508 -5.529 9.634 1.00 96.00 89 ASP A N 1
ATOM 714 C CA . ASP A 1 89 ? -11.023 -6.849 10.033 1.00 96.00 89 ASP A CA 1
ATOM 715 C C . ASP A 1 89 ? -9.524 -6.991 9.740 1.00 96.00 89 ASP A C 1
ATOM 717 O O . ASP A 1 89 ? -8.775 -7.453 10.600 1.00 96.00 89 ASP A O 1
ATOM 721 N N . PHE A 1 90 ? -9.083 -6.524 8.569 1.00 95.25 90 PHE A N 1
ATOM 722 C CA . PHE A 1 90 ? -7.680 -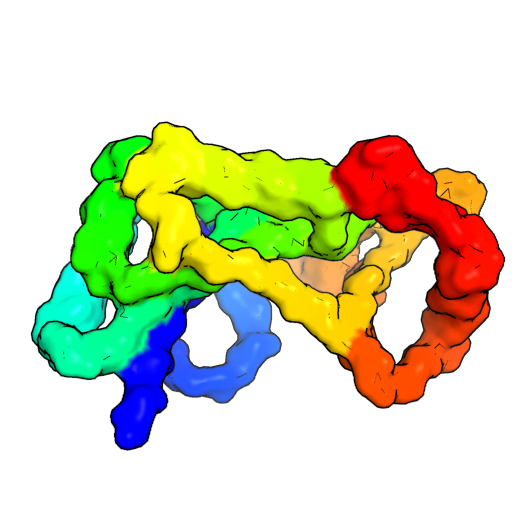6.475 8.151 1.00 95.25 90 PHE A CA 1
ATOM 723 C C . PHE A 1 90 ? -7.459 -5.412 7.062 1.00 95.25 90 PHE A C 1
ATOM 725 O O . PHE A 1 90 ? -8.407 -4.933 6.431 1.00 95.25 90 PHE A O 1
ATOM 732 N N . ALA A 1 91 ? -6.201 -5.039 6.843 1.00 92.44 91 ALA A N 1
ATOM 733 C CA . ALA A 1 91 ? -5.777 -4.123 5.795 1.00 92.44 91 ALA A CA 1
ATOM 734 C C . ALA A 1 91 ? -4.846 -4.833 4.804 1.00 92.44 91 ALA A C 1
ATOM 736 O O . ALA A 1 91 ? -3.823 -5.383 5.204 1.00 92.44 91 ALA A O 1
ATOM 737 N N . ASN A 1 92 ? -5.189 -4.774 3.519 1.00 91.56 92 ASN A N 1
ATOM 738 C CA . ASN A 1 92 ? -4.357 -5.219 2.407 1.00 91.56 92 ASN A CA 1
ATOM 739 C C . ASN A 1 92 ? -3.361 -4.107 2.071 1.00 91.56 92 ASN A C 1
ATOM 741 O O . ASN A 1 92 ? -3.734 -3.079 1.499 1.00 91.56 92 ASN A O 1
ATOM 745 N N . VAL A 1 93 ? -2.105 -4.293 2.462 1.00 89.19 93 VAL A N 1
ATOM 746 C CA . VAL A 1 93 ? -1.047 -3.292 2.322 1.00 89.19 93 VAL A CA 1
ATOM 747 C C . VAL A 1 93 ? -0.450 -3.374 0.922 1.00 89.19 93 VAL A C 1
ATOM 749 O O . VAL A 1 93 ? 0.216 -4.344 0.569 1.00 89.19 93 VAL A O 1
ATOM 752 N N . MET A 1 94 ? -0.672 -2.339 0.123 1.00 84.19 94 MET A N 1
ATOM 753 C CA . MET A 1 94 ? -0.176 -2.224 -1.240 1.00 84.19 94 MET A CA 1
ATOM 754 C C . MET A 1 94 ? 1.184 -1.532 -1.260 1.00 84.19 94 MET A C 1
ATOM 756 O O . MET A 1 94 ? 1.309 -0.336 -0.981 1.00 84.19 94 MET A O 1
ATOM 760 N N . TYR A 1 95 ? 2.217 -2.276 -1.638 1.00 77.56 95 TYR A N 1
ATOM 761 C CA . TYR A 1 95 ? 3.562 -1.739 -1.786 1.00 77.56 95 TYR A CA 1
ATOM 762 C C . TYR A 1 95 ? 3.676 -0.996 -3.116 1.00 77.56 95 TYR A C 1
ATOM 764 O O . TYR A 1 95 ? 3.849 -1.593 -4.171 1.00 77.56 95 TYR A O 1
ATOM 772 N N . HIS A 1 96 ? 3.580 0.327 -3.072 1.00 63.91 96 HIS A N 1
ATOM 773 C CA . HIS A 1 96 ? 4.015 1.175 -4.174 1.00 63.91 96 HIS A CA 1
ATOM 774 C C . HIS A 1 96 ? 5.374 1.755 -3.800 1.00 63.91 96 HIS A C 1
ATOM 776 O O . HIS A 1 96 ? 5.464 2.745 -3.077 1.00 63.91 96 HIS A O 1
ATOM 782 N N . VAL A 1 97 ? 6.443 1.085 -4.233 1.00 59.53 97 VAL A N 1
ATOM 783 C CA . VAL A 1 97 ? 7.814 1.580 -4.075 1.00 59.53 97 VAL A CA 1
ATOM 784 C C . VAL A 1 97 ? 8.322 2.031 -5.446 1.00 59.53 97 VAL A C 1
ATOM 786 O O . VAL A 1 97 ? 8.022 1.424 -6.471 1.00 59.53 97 VAL A O 1
ATOM 789 N N . VAL A 1 98 ? 9.030 3.163 -5.464 1.00 55.00 98 VAL A N 1
ATOM 790 C CA . VAL A 1 98 ? 9.359 3.918 -6.688 1.00 55.00 98 VAL A CA 1
ATOM 791 C C . VAL A 1 98 ? 10.469 3.252 -7.512 1.00 55.00 98 VAL A C 1
ATOM 793 O O . VAL A 1 98 ? 10.507 3.422 -8.723 1.00 55.00 98 VAL A O 1
ATOM 796 N N . ILE A 1 99 ? 11.352 2.476 -6.872 1.00 65.31 99 ILE A N 1
ATOM 797 C CA . ILE A 1 99 ? 12.522 1.865 -7.530 1.00 65.31 99 ILE A CA 1
ATOM 798 C C . ILE A 1 99 ? 12.210 0.435 -7.985 1.00 65.31 99 ILE A C 1
ATOM 800 O O . ILE A 1 99 ? 12.304 0.122 -9.165 1.00 65.31 99 ILE A O 1
ATOM 804 N N . HIS A 1 100 ? 11.767 -0.418 -7.062 1.00 73.00 100 HIS A N 1
ATOM 805 C CA . HIS A 1 100 ? 11.280 -1.761 -7.371 1.00 73.00 100 HIS A CA 1
ATOM 806 C C . HIS A 1 100 ? 9.788 -1.822 -7.104 1.00 73.00 100 HIS A C 1
ATOM 808 O O . HIS A 1 100 ? 9.348 -1.355 -6.057 1.00 73.00 100 HIS A O 1
ATOM 814 N N . HIS A 1 101 ? 9.027 -2.456 -7.999 1.00 75.94 101 HIS A N 1
ATOM 815 C CA . HIS A 1 101 ? 7.577 -2.569 -7.846 1.00 75.94 101 HIS A CA 1
ATOM 816 C C . HIS A 1 101 ? 7.188 -3.132 -6.466 1.00 75.94 101 HIS A C 1
ATOM 818 O O . HIS A 1 101 ? 6.310 -2.567 -5.820 1.00 75.94 101 HIS A O 1
ATOM 824 N N . THR A 1 102 ? 7.924 -4.145 -5.983 1.00 77.88 102 THR A N 1
ATOM 825 C CA . THR A 1 102 ? 7.844 -4.691 -4.616 1.00 77.88 102 THR A CA 1
ATOM 826 C C . THR A 1 102 ? 9.208 -5.149 -4.094 1.00 77.88 102 THR A C 1
ATOM 828 O O . THR A 1 102 ? 9.519 -6.339 -4.085 1.00 77.88 102 THR A O 1
ATOM 831 N N . GLY A 1 103 ? 10.047 -4.205 -3.660 1.00 79.88 103 GLY A N 1
ATOM 832 C CA . GLY A 1 103 ? 11.317 -4.527 -2.989 1.00 79.88 103 GLY A CA 1
ATOM 833 C C . GLY A 1 103 ? 11.112 -5.041 -1.557 1.00 79.88 103 GLY A C 1
ATOM 834 O O . GLY A 1 103 ? 10.195 -4.588 -0.863 1.00 79.88 103 GLY A O 1
ATOM 835 N N . VAL A 1 104 ? 11.974 -5.947 -1.083 1.00 84.56 104 VAL A N 1
ATOM 836 C CA . VAL A 1 104 ? 11.893 -6.545 0.266 1.00 84.56 104 VAL A CA 1
ATOM 837 C C . VAL A 1 104 ? 12.057 -5.481 1.350 1.00 84.56 104 VAL A C 1
ATOM 839 O O . VAL A 1 104 ? 11.221 -5.374 2.251 1.00 84.56 104 VAL A O 1
ATOM 842 N N . VAL A 1 105 ? 13.092 -4.643 1.236 1.00 85.62 105 VAL A N 1
ATOM 843 C CA . VAL A 1 105 ? 13.375 -3.574 2.209 1.00 85.62 105 VAL A CA 1
ATOM 844 C C . VAL A 1 105 ? 12.229 -2.570 2.268 1.00 85.62 105 VAL A C 1
ATOM 846 O O . VAL A 1 105 ? 11.750 -2.230 3.352 1.00 85.62 105 VAL A O 1
ATOM 849 N N . GLY A 1 106 ? 11.758 -2.131 1.098 1.00 83.06 106 GLY A N 1
ATOM 850 C CA . GLY A 1 106 ? 10.655 -1.181 0.986 1.00 83.06 106 GLY A CA 1
ATOM 851 C C . GLY A 1 106 ? 9.375 -1.732 1.609 1.00 83.06 106 GLY A C 1
ATOM 852 O O . GLY A 1 106 ? 8.773 -1.075 2.455 1.00 83.06 106 GLY A O 1
ATOM 853 N N . SER A 1 107 ? 9.007 -2.969 1.271 1.00 87.25 107 SER A N 1
ATOM 854 C CA . SER A 1 107 ? 7.796 -3.615 1.789 1.00 87.25 107 SER A CA 1
ATOM 855 C C . SER A 1 107 ? 7.846 -3.785 3.310 1.00 87.25 107 SER A C 1
ATOM 857 O O . SER A 1 107 ? 6.888 -3.449 4.008 1.00 87.25 107 SER A O 1
ATOM 859 N N . LYS A 1 108 ? 9.000 -4.193 3.858 1.00 89.06 108 LYS A N 1
ATOM 860 C CA . LYS A 1 108 ? 9.210 -4.289 5.311 1.00 89.06 108 LYS A CA 1
ATOM 861 C C . LYS A 1 108 ? 9.045 -2.935 6.008 1.00 89.06 108 LYS A C 1
ATOM 863 O O . LYS A 1 108 ? 8.381 -2.857 7.041 1.00 89.06 108 LYS A O 1
ATOM 868 N N . ALA A 1 109 ? 9.606 -1.869 5.439 1.00 89.75 109 ALA A N 1
ATOM 869 C CA . ALA A 1 109 ? 9.481 -0.517 5.985 1.00 89.75 109 ALA A CA 1
ATOM 870 C C . ALA A 1 109 ? 8.035 0.008 5.945 1.00 89.75 109 ALA A C 1
ATOM 872 O O . ALA A 1 109 ? 7.627 0.774 6.820 1.00 89.75 109 ALA A O 1
ATOM 873 N N . VAL A 1 110 ? 7.244 -0.390 4.945 1.00 90.00 110 VAL A N 1
ATOM 874 C CA . VAL A 1 110 ? 5.813 -0.063 4.882 1.00 90.00 110 VAL A CA 1
ATOM 875 C C . VAL A 1 110 ? 5.044 -0.751 6.010 1.00 90.00 110 VAL A C 1
ATOM 877 O O . VAL A 1 110 ? 4.337 -0.076 6.756 1.00 90.00 110 VAL A O 1
ATOM 880 N N . VAL A 1 111 ? 5.209 -2.068 6.179 1.00 92.25 111 VAL A N 1
ATOM 881 C CA . VAL A 1 111 ? 4.532 -2.814 7.255 1.00 92.25 111 VAL A CA 1
ATOM 882 C C . VAL A 1 111 ? 4.907 -2.247 8.625 1.00 92.25 111 VAL A C 1
ATOM 884 O O . VAL A 1 111 ? 4.026 -1.999 9.447 1.00 92.25 111 VAL A O 1
ATOM 887 N N . GLN A 1 112 ? 6.196 -1.960 8.848 1.00 93.75 112 GLN A N 1
ATOM 888 C CA . GLN A 1 112 ? 6.664 -1.357 10.098 1.00 93.75 112 GLN A CA 1
ATOM 889 C C . GLN A 1 112 ? 5.977 -0.020 10.384 1.00 93.75 112 GLN A C 1
ATOM 891 O O . GLN A 1 112 ? 5.509 0.191 11.497 1.00 93.75 112 GLN A O 1
ATOM 896 N N . ARG A 1 113 ? 5.808 0.838 9.374 1.00 92.94 113 ARG A N 1
ATOM 897 C CA . ARG A 1 113 ? 5.100 2.115 9.536 1.00 92.94 113 ARG A CA 1
ATOM 898 C C . ARG A 1 113 ? 3.662 1.962 9.997 1.00 92.94 113 ARG A C 1
ATOM 900 O O . ARG A 1 113 ? 3.211 2.736 10.835 1.00 92.94 113 ARG A O 1
ATOM 907 N N . TYR A 1 114 ? 2.936 0.989 9.459 1.00 94.00 114 TYR A N 1
ATOM 908 C CA . TYR A 1 114 ? 1.580 0.715 9.922 1.00 94.00 114 TYR A CA 1
ATOM 909 C C . TYR A 1 114 ? 1.574 0.252 11.381 1.00 94.00 114 TYR A C 1
ATOM 911 O O . TYR A 1 114 ? 0.756 0.733 12.169 1.00 94.00 114 TYR A O 1
ATOM 919 N N . MET A 1 115 ? 2.514 -0.618 11.763 1.00 95.50 115 MET A N 1
ATOM 920 C CA . MET A 1 115 ? 2.661 -1.073 13.149 1.00 95.50 115 MET A CA 1
ATOM 921 C C . MET A 1 115 ? 3.004 0.081 14.101 1.00 95.50 115 MET A C 1
ATOM 923 O O . MET A 1 115 ? 2.345 0.233 15.129 1.00 95.50 115 MET A O 1
ATOM 927 N N . ASP A 1 116 ? 3.938 0.958 13.725 1.00 95.50 116 ASP A N 1
ATOM 928 C CA . ASP A 1 116 ? 4.337 2.140 14.507 1.00 95.50 116 ASP A CA 1
ATOM 929 C C . ASP A 1 116 ? 3.174 3.124 14.720 1.00 95.50 116 ASP A C 1
ATOM 931 O O . ASP A 1 116 ? 3.146 3.892 15.684 1.00 95.50 116 ASP A O 1
ATOM 935 N N . ARG A 1 117 ? 2.175 3.091 13.831 1.00 94.81 117 ARG A N 1
ATOM 936 C CA . ARG A 1 117 ? 0.951 3.902 13.910 1.00 94.81 117 ARG A CA 1
ATOM 937 C C . ARG A 1 117 ? -0.199 3.193 14.628 1.00 94.81 117 ARG A C 1
ATOM 939 O O . ARG A 1 117 ? -1.291 3.749 14.714 1.00 94.81 117 ARG A O 1
ATOM 946 N N . GLY A 1 118 ? 0.038 2.004 15.177 1.00 94.25 118 GLY A N 1
ATOM 947 C CA . GLY A 1 118 ? -0.923 1.267 15.996 1.00 94.25 118 GLY A CA 1
ATOM 948 C C . GLY A 1 118 ? -1.716 0.198 15.246 1.00 94.25 118 GLY A C 1
ATOM 949 O O . GLY A 1 118 ? -2.769 -0.216 15.731 1.00 94.25 118 GLY A O 1
ATOM 950 N N . ALA A 1 119 ? -1.257 -0.251 14.073 1.00 95.12 119 ALA A N 1
ATOM 951 C CA . ALA A 1 119 ? -1.833 -1.422 13.420 1.00 95.12 119 ALA A CA 1
ATOM 952 C C . ALA A 1 119 ? -1.351 -2.736 14.050 1.00 95.12 119 ALA A C 1
ATOM 954 O O . ALA A 1 119 ? -0.143 -2.957 14.147 1.00 95.12 119 ALA A O 1
ATOM 955 N N . PRO A 1 120 ? -2.265 -3.635 14.466 1.00 95.81 120 PRO A N 1
ATOM 956 C CA . PRO A 1 120 ? -1.875 -4.954 14.941 1.00 95.81 120 PRO A CA 1
ATOM 957 C C . PRO A 1 120 ? -1.199 -5.749 13.814 1.00 95.81 120 PRO A C 1
ATOM 959 O O . PRO A 1 120 ? -1.778 -5.834 12.730 1.00 95.81 120 PRO A O 1
ATOM 962 N N . PRO A 1 121 ? -0.046 -6.404 14.052 1.00 94.75 121 PRO A N 1
ATOM 963 C CA . PRO A 1 121 ? 0.657 -7.163 13.015 1.00 94.75 121 PRO A CA 1
ATOM 964 C C . PRO A 1 121 ? -0.228 -8.219 12.336 1.00 94.75 121 PRO A C 1
ATOM 966 O O . PRO A 1 121 ? -0.199 -8.364 11.122 1.00 94.75 121 PRO A O 1
ATOM 969 N N . GLY A 1 122 ? -1.083 -8.904 13.105 1.00 95.75 122 GLY A N 1
ATOM 970 C CA . GLY A 1 122 ? -2.007 -9.920 12.583 1.00 95.75 122 GLY A CA 1
ATOM 971 C C . GLY A 1 122 ? -3.178 -9.382 11.750 1.00 95.75 122 GLY A C 1
ATOM 972 O O . GLY A 1 122 ? -3.955 -10.178 11.237 1.00 95.75 122 GLY A O 1
ATOM 973 N N . LYS A 1 123 ? -3.329 -8.056 11.631 1.00 95.75 123 LYS A N 1
ATOM 974 C CA . LYS A 1 123 ? -4.332 -7.400 10.776 1.00 95.75 123 LYS A CA 1
ATOM 975 C C . LYS A 1 123 ? -3.740 -6.829 9.484 1.00 95.75 123 LYS A C 1
ATOM 977 O O . LYS A 1 123 ? -4.482 -6.240 8.705 1.00 95.75 123 LYS A O 1
ATOM 982 N N . LEU A 1 124 ? -2.433 -6.950 9.263 1.00 94.81 124 LEU A N 1
ATOM 983 C CA . LEU A 1 124 ? -1.769 -6.445 8.064 1.00 94.81 124 LEU A CA 1
ATOM 984 C C . LEU A 1 124 ? -1.538 -7.608 7.101 1.00 94.81 124 LEU A C 1
ATOM 986 O O . LEU A 1 124 ? -0.781 -8.519 7.424 1.00 94.81 124 LEU A O 1
ATOM 990 N N . ASP A 1 125 ? -2.184 -7.564 5.937 1.00 93.50 125 ASP A N 1
ATOM 991 C CA . ASP A 1 125 ? -2.009 -8.528 4.850 1.00 93.50 125 ASP A CA 1
ATOM 992 C C . ASP A 1 125 ? -1.095 -7.935 3.756 1.00 93.50 125 ASP A C 1
ATOM 994 O O . ASP A 1 125 ? -1.484 -6.975 3.081 1.00 93.50 125 ASP A O 1
ATOM 998 N N . PRO A 1 126 ? 0.148 -8.430 3.601 1.00 88.31 126 PRO A N 1
ATOM 999 C CA . PRO A 1 126 ? 1.075 -8.018 2.550 1.00 88.31 126 PRO A CA 1
ATOM 1000 C C . PRO A 1 126 ? 0.551 -8.244 1.125 1.00 88.31 126 PRO A C 1
ATOM 1002 O O . PRO A 1 126 ? 0.449 -9.377 0.661 1.00 88.31 126 PRO A O 1
ATOM 1005 N N . GLY A 1 127 ? 0.333 -7.170 0.366 1.00 85.19 127 GLY A N 1
ATOM 1006 C CA . GLY A 1 127 ? -0.024 -7.266 -1.048 1.00 85.19 127 GLY A CA 1
ATOM 1007 C C . GLY A 1 127 ? 1.149 -7.741 -1.909 1.00 85.19 127 GLY A C 1
ATOM 1008 O O . GLY A 1 127 ? 2.172 -7.069 -1.992 1.00 85.19 127 GLY A O 1
ATOM 1009 N N . LEU A 1 128 ? 0.996 -8.877 -2.591 1.00 84.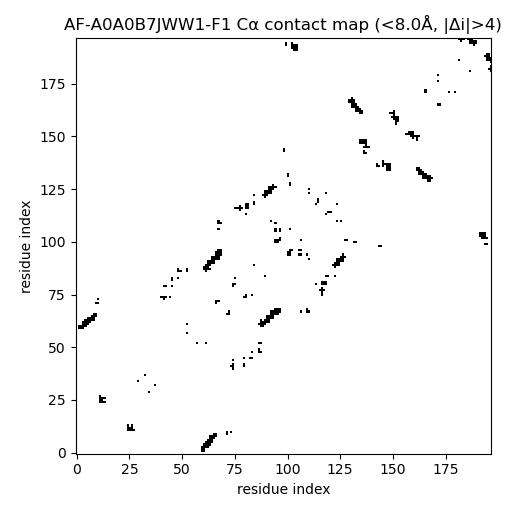56 128 LEU A N 1
ATOM 1010 C CA . LEU A 1 128 ? 1.986 -9.399 -3.537 1.00 84.56 128 LEU A CA 1
ATOM 1011 C C . LEU A 1 128 ? 1.447 -9.297 -4.972 1.00 84.56 128 LEU A C 1
ATOM 1013 O O . LEU A 1 128 ? 0.472 -9.979 -5.302 1.00 84.56 128 LEU A O 1
ATOM 1017 N N . PRO A 1 129 ? 2.040 -8.460 -5.839 1.00 83.56 129 PRO A N 1
ATOM 1018 C CA . PRO A 1 129 ? 1.623 -8.363 -7.223 1.00 83.56 129 PRO A CA 1
ATOM 1019 C C . PRO A 1 129 ? 2.169 -9.539 -8.030 1.00 83.56 129 PRO A C 1
ATOM 1021 O O . PRO A 1 129 ? 3.367 -9.805 -8.055 1.00 83.56 129 PRO A O 1
ATOM 1024 N N . TYR A 1 130 ? 1.273 -10.204 -8.754 1.00 86.81 130 TYR A N 1
ATOM 1025 C CA . TYR A 1 130 ? 1.606 -11.239 -9.739 1.00 86.81 130 TYR A CA 1
ATOM 1026 C C . TYR A 1 130 ? 1.630 -10.666 -11.161 1.00 86.81 130 TYR A C 1
ATOM 1028 O O . TYR A 1 130 ? 1.149 -11.279 -12.114 1.00 86.81 130 TYR A O 1
ATOM 1036 N N . TYR A 1 131 ? 2.151 -9.452 -11.297 1.00 86.12 131 TYR A N 1
ATOM 1037 C CA . TYR A 1 131 ? 2.317 -8.768 -12.568 1.00 86.12 131 TYR A CA 1
ATOM 1038 C C . TYR A 1 131 ? 3.628 -7.991 -12.562 1.00 86.12 131 TYR A C 1
ATOM 1040 O O . TYR A 1 131 ? 4.127 -7.570 -11.516 1.00 86.12 131 TYR A O 1
ATOM 1048 N N . CYS A 1 132 ? 4.194 -7.808 -13.746 1.00 84.12 132 CYS A N 1
ATOM 1049 C CA . CYS A 1 132 ? 5.370 -6.983 -13.933 1.00 84.12 132 CYS A CA 1
ATOM 1050 C C . CYS A 1 132 ? 4.919 -5.561 -14.249 1.00 84.12 132 CYS A C 1
ATOM 1052 O O . CYS A 1 132 ? 4.082 -5.360 -15.127 1.00 84.12 132 CYS A O 1
ATOM 1054 N N . ARG A 1 133 ? 5.487 -4.575 -13.550 1.00 81.00 133 ARG A N 1
ATOM 1055 C CA . ARG A 1 133 ? 5.351 -3.158 -13.896 1.00 81.00 133 ARG A CA 1
ATOM 1056 C C . ARG A 1 133 ? 6.585 -2.719 -14.669 1.00 81.00 133 ARG A C 1
ATOM 1058 O O . ARG A 1 133 ? 7.701 -3.067 -14.294 1.00 81.00 133 ARG A O 1
ATOM 1065 N N . MET A 1 134 ? 6.377 -1.926 -15.706 1.00 78.56 134 MET A N 1
ATOM 1066 C CA . MET A 1 134 ? 7.439 -1.274 -16.458 1.00 78.56 134 MET A CA 1
ATOM 1067 C C . MET A 1 134 ? 7.198 0.234 -16.497 1.00 78.56 134 MET A C 1
ATOM 1069 O O . MET A 1 134 ? 6.066 0.707 -16.362 1.00 78.56 134 MET A O 1
ATOM 1073 N N . ALA A 1 135 ? 8.283 0.975 -16.663 1.00 77.69 135 ALA A N 1
ATOM 1074 C CA . ALA A 1 135 ? 8.276 2.398 -16.941 1.00 77.69 135 ALA A CA 1
ATOM 1075 C C . ALA A 1 135 ? 9.384 2.685 -17.952 1.00 77.69 135 ALA A C 1
ATOM 1077 O O . ALA A 1 135 ? 10.402 1.984 -17.971 1.00 77.69 135 ALA A O 1
ATOM 1078 N N . ALA A 1 136 ? 9.197 3.706 -18.783 1.00 74.81 136 ALA A N 1
ATOM 1079 C CA . ALA A 1 136 ? 10.286 4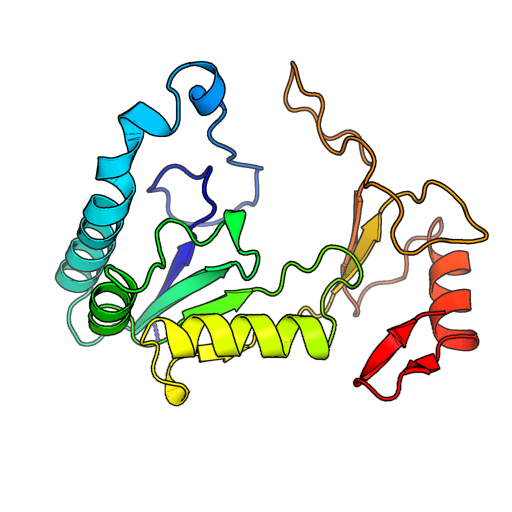.199 -19.611 1.00 74.81 136 ALA A CA 1
ATOM 1080 C C . ALA A 1 136 ? 11.410 4.754 -18.714 1.00 74.81 136 ALA A C 1
ATOM 1082 O O . ALA A 1 136 ? 11.156 5.472 -17.745 1.00 74.81 136 ALA A O 1
ATOM 1083 N N . VAL A 1 137 ? 12.654 4.385 -19.028 1.00 73.88 137 VAL A N 1
ATOM 1084 C CA . VAL A 1 137 ? 13.851 4.792 -18.278 1.00 73.88 137 VAL A CA 1
ATOM 1085 C C . VAL A 1 137 ? 14.554 5.949 -18.976 1.00 73.88 137 VAL A C 1
ATOM 1087 O O . VAL A 1 137 ? 14.533 6.058 -20.201 1.00 73.88 137 VAL A O 1
ATOM 1090 N N . CYS A 1 138 ? 15.187 6.811 -18.184 1.00 72.25 138 CYS A N 1
ATOM 1091 C CA . CYS A 1 138 ? 15.932 7.964 -18.679 1.00 72.25 138 CYS A CA 1
ATOM 1092 C C . CYS A 1 138 ? 17.297 7.580 -19.278 1.00 72.25 138 CYS A C 1
ATOM 1094 O O . CYS A 1 138 ? 17.750 8.216 -20.228 1.00 72.25 138 CYS A O 1
ATOM 1096 N N . ASP A 1 139 ? 17.922 6.524 -18.749 1.00 74.94 139 ASP A N 1
ATOM 1097 C CA . ASP A 1 139 ? 19.202 5.986 -19.201 1.00 74.94 139 ASP A CA 1
ATOM 1098 C C . ASP A 1 139 ? 19.159 4.451 -19.167 1.00 74.94 139 ASP A C 1
ATOM 1100 O O . ASP A 1 139 ? 18.834 3.840 -18.151 1.00 74.94 139 ASP A O 1
ATOM 1104 N N . ALA A 1 140 ? 19.489 3.814 -20.291 1.00 74.00 140 ALA A N 1
ATOM 1105 C CA . ALA A 1 140 ? 19.529 2.358 -20.393 1.00 74.00 140 ALA A CA 1
ATOM 1106 C C . ALA A 1 140 ? 20.733 1.733 -19.666 1.00 74.00 140 ALA A C 1
ATOM 1108 O O . ALA A 1 140 ? 20.687 0.544 -19.355 1.00 74.00 140 ALA A O 1
ATOM 1109 N N . ALA A 1 141 ? 21.800 2.501 -19.413 1.00 75.56 141 ALA A N 1
ATOM 1110 C CA . ALA A 1 141 ? 22.960 2.058 -18.641 1.00 75.56 141 ALA A CA 1
ATOM 1111 C C . ALA A 1 141 ? 22.719 2.130 -17.123 1.00 75.56 141 ALA A C 1
ATOM 1113 O O . ALA A 1 141 ? 23.351 1.389 -16.374 1.00 75.56 141 ALA A O 1
ATOM 1114 N N . TYR A 1 142 ? 21.794 2.991 -16.684 1.00 74.94 142 TYR A N 1
ATOM 1115 C CA . TYR A 1 142 ? 21.424 3.188 -15.280 1.00 74.94 142 TYR A CA 1
ATOM 1116 C C . TYR A 1 142 ? 19.893 3.205 -15.130 1.00 74.94 142 TYR A C 1
ATOM 1118 O O . TYR A 1 142 ? 19.302 4.255 -14.870 1.00 74.94 142 TYR A O 1
ATOM 1126 N N . PRO A 1 143 ? 19.224 2.052 -15.316 1.00 69.88 143 PRO A N 1
ATOM 1127 C CA . PRO A 1 143 ? 17.765 1.994 -15.399 1.00 69.88 143 PRO A CA 1
ATOM 1128 C C . PRO A 1 143 ? 17.059 2.292 -14.066 1.00 69.88 143 PRO A C 1
ATOM 1130 O O . PRO A 1 143 ? 15.886 2.670 -14.067 1.00 69.88 143 PRO A O 1
ATOM 1133 N N . LEU A 1 144 ? 17.748 2.140 -12.930 1.00 75.31 144 LEU A N 1
ATOM 1134 C CA . LEU A 1 144 ? 17.203 2.424 -11.603 1.00 75.31 144 LEU A CA 1
ATOM 1135 C C . LEU A 1 144 ? 17.486 3.854 -11.137 1.00 75.31 144 LEU A C 1
ATOM 1137 O O . LEU A 1 144 ? 18.540 4.425 -11.395 1.00 75.31 144 LEU A O 1
ATOM 1141 N N . GLY A 1 145 ? 16.545 4.419 -10.375 1.00 69.38 145 GLY A N 1
ATOM 1142 C CA . GLY A 1 145 ? 16.690 5.747 -9.768 1.00 69.38 145 GLY A CA 1
ATOM 1143 C C . GLY A 1 145 ? 16.456 6.917 -10.728 1.00 69.38 145 GLY A C 1
ATOM 1144 O O . GLY A 1 145 ? 16.451 8.066 -10.286 1.00 69.38 145 GLY A O 1
ATOM 1145 N N . CYS A 1 146 ? 16.200 6.640 -12.011 1.00 70.81 146 CYS A N 1
ATOM 1146 C CA . CYS A 1 146 ? 15.699 7.632 -12.953 1.00 70.81 146 CYS A CA 1
ATOM 1147 C C . CYS A 1 146 ? 14.409 8.277 -12.421 1.00 70.81 146 CYS A C 1
ATOM 1149 O O . CYS A 1 146 ? 13.507 7.561 -11.968 1.00 70.81 146 CYS A O 1
ATOM 1151 N N . PRO A 1 147 ? 14.267 9.610 -12.527 1.00 73.06 147 PRO A N 1
ATOM 1152 C CA . PRO A 1 147 ? 12.966 10.243 -12.409 1.00 73.06 147 PRO A CA 1
ATOM 1153 C C . PRO A 1 147 ? 11.997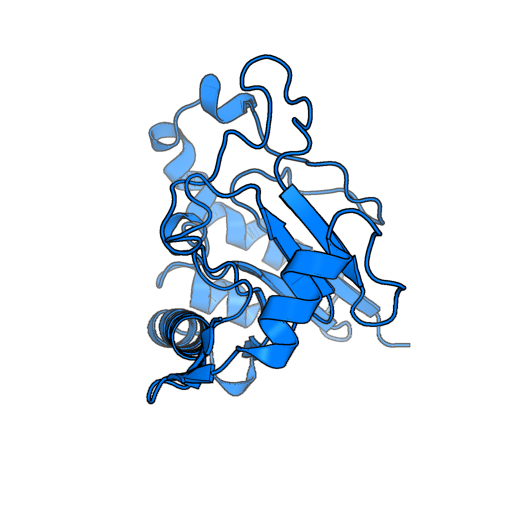 9.578 -13.382 1.00 73.06 147 PRO A C 1
ATOM 1155 O O . PRO A 1 147 ? 12.318 9.397 -14.559 1.00 73.06 147 PRO A O 1
ATOM 1158 N N . VAL A 1 148 ? 10.822 9.203 -12.880 1.00 70.25 148 VAL A N 1
ATOM 1159 C CA . VAL A 1 148 ? 9.773 8.680 -13.747 1.00 70.25 148 VAL A CA 1
ATOM 1160 C C . VAL A 1 148 ? 9.371 9.764 -14.753 1.00 70.25 148 VAL A C 1
ATOM 1162 O O . VAL A 1 148 ? 9.205 10.923 -14.357 1.00 70.25 148 VAL A O 1
ATOM 1165 N N . PRO A 1 149 ? 9.236 9.424 -16.045 1.00 75.75 149 PRO A N 1
ATOM 1166 C CA . PRO A 1 149 ? 8.689 10.347 -17.029 1.00 75.75 149 PRO A CA 1
ATOM 1167 C C . PRO A 1 149 ? 7.262 10.745 -16.647 1.00 75.75 149 PRO A C 1
ATOM 1169 O O . PRO A 1 149 ? 6.595 10.081 -15.850 1.00 75.75 149 PRO A O 1
ATOM 1172 N N . LEU A 1 150 ? 6.794 11.841 -17.237 1.00 79.94 150 LEU A N 1
ATOM 1173 C CA . LEU A 1 150 ? 5.422 12.291 -17.066 1.00 79.94 150 LEU A CA 1
ATOM 1174 C C . LEU A 1 150 ? 4.470 11.193 -17.561 1.00 79.94 150 LEU A C 1
ATOM 1176 O O . LEU A 1 150 ? 4.493 10.850 -18.737 1.00 79.94 150 LEU A O 1
ATOM 1180 N N . MET A 1 151 ? 3.691 10.608 -16.651 1.00 76.81 151 MET A N 1
ATOM 1181 C CA . MET A 1 151 ? 2.809 9.472 -16.958 1.00 76.81 151 MET A CA 1
ATOM 1182 C C . MET A 1 151 ? 1.463 9.906 -17.533 1.00 76.81 151 MET A C 1
ATOM 1184 O O . MET A 1 151 ? 0.827 9.151 -18.257 1.00 76.81 151 MET A O 1
ATOM 1188 N N . GLU A 1 152 ? 1.045 11.122 -17.208 1.00 79.44 152 GLU A N 1
ATOM 1189 C CA . GLU A 1 152 ? -0.262 11.670 -17.535 1.00 79.44 152 GLU A CA 1
ATOM 1190 C C . GLU A 1 152 ? -0.088 13.122 -17.973 1.00 79.44 152 GLU A C 1
ATOM 1192 O O . GLU A 1 152 ? 0.714 13.864 -17.395 1.00 79.44 152 GLU A O 1
ATOM 1197 N N . ASP A 1 153 ? -0.820 13.527 -19.003 1.00 77.75 153 ASP A N 1
ATOM 1198 C CA . ASP A 1 153 ? -0.844 14.907 -19.459 1.00 77.75 153 ASP A CA 1
ATOM 1199 C C . ASP A 1 153 ? -1.440 15.814 -18.359 1.00 77.75 153 ASP A C 1
ATOM 1201 O O . ASP A 1 153 ? -2.564 15.587 -17.908 1.00 77.75 153 ASP A O 1
ATOM 1205 N N . PRO A 1 154 ? -0.719 16.853 -17.904 1.00 74.44 154 PRO A N 1
ATOM 1206 C CA . PRO A 1 154 ? -1.107 17.626 -16.727 1.00 74.44 154 PRO A CA 1
ATOM 1207 C C . PRO A 1 154 ? -2.321 18.533 -16.970 1.00 74.44 154 PRO A C 1
ATOM 1209 O O . PRO A 1 154 ? -2.931 19.003 -16.001 1.00 74.44 154 PRO A O 1
ATOM 1212 N N . GLU A 1 155 ? -2.659 18.798 -18.236 1.00 77.25 155 GLU A N 1
ATOM 1213 C CA . GLU A 1 155 ? -3.786 19.640 -18.635 1.00 77.25 155 GLU A CA 1
ATOM 1214 C C . GLU A 1 155 ? -5.047 18.813 -18.906 1.00 77.25 155 GLU A C 1
ATOM 1216 O O . GLU A 1 155 ? -6.141 19.213 -18.512 1.00 77.25 155 GLU A O 1
ATOM 1221 N N . THR A 1 156 ? -4.899 17.666 -19.568 1.00 78.50 156 THR A N 1
ATOM 1222 C CA . THR A 1 156 ? -6.014 16.853 -20.076 1.00 78.50 156 THR A CA 1
ATOM 1223 C C . THR A 1 156 ? -6.278 15.586 -19.271 1.00 78.50 156 THR A C 1
ATOM 1225 O O . THR A 1 156 ? -7.367 15.025 -19.379 1.00 78.50 156 THR A O 1
ATOM 1228 N N . GLY A 1 157 ? -5.306 15.124 -18.485 1.00 71.19 157 GLY A N 1
ATOM 1229 C CA . GLY A 1 157 ? -5.371 13.848 -17.778 1.00 71.19 157 GLY A CA 1
ATOM 1230 C C . GLY A 1 157 ? -5.196 12.619 -18.682 1.00 71.19 157 GLY A C 1
ATOM 1231 O O . GLY A 1 157 ? -5.518 11.496 -18.298 1.00 71.19 157 GLY A O 1
ATOM 1232 N N . ALA A 1 158 ? -4.751 12.810 -19.927 1.00 76.25 158 ALA A N 1
ATOM 1233 C CA . ALA A 1 158 ? -4.557 11.710 -20.863 1.00 76.25 158 ALA A CA 1
ATOM 1234 C C . ALA A 1 158 ? -3.344 10.850 -20.471 1.00 76.25 158 ALA A C 1
ATOM 1236 O O . ALA A 1 158 ? -2.275 11.384 -20.177 1.00 76.25 158 ALA A O 1
ATOM 1237 N N . ASP A 1 159 ? -3.487 9.522 -20.525 1.00 78.31 159 ASP A N 1
ATOM 1238 C CA . ASP A 1 159 ? -2.366 8.591 -20.353 1.00 78.31 159 ASP A CA 1
ATOM 1239 C C . ASP A 1 159 ? -1.343 8.781 -21.484 1.00 78.31 159 ASP A C 1
ATOM 1241 O O . ASP A 1 159 ? -1.679 8.727 -22.671 1.00 78.31 159 ASP A O 1
ATOM 1245 N N . LEU A 1 160 ? -0.084 9.009 -21.109 1.00 81.75 160 LEU A N 1
ATOM 1246 C CA . LEU A 1 160 ? 1.022 9.221 -22.041 1.00 81.75 160 LEU A CA 1
ATOM 1247 C C . LEU A 1 160 ? 1.715 7.912 -22.450 1.00 81.75 160 LEU A C 1
ATOM 1249 O O . LEU A 1 160 ? 2.668 7.946 -23.230 1.00 81.75 160 LEU A O 1
ATOM 1253 N N . GLY A 1 161 ? 1.269 6.762 -21.928 1.00 81.44 161 GLY A N 1
ATOM 1254 C CA . GLY A 1 161 ? 1.818 5.444 -22.257 1.00 81.44 161 GLY A CA 1
ATOM 1255 C C . GLY A 1 161 ? 3.245 5.237 -21.744 1.00 81.44 161 GLY A C 1
ATOM 1256 O O . GLY A 1 161 ? 3.990 4.414 -22.273 1.00 81.44 161 GLY A O 1
ATOM 1257 N N . MET A 1 162 ? 3.652 6.008 -20.731 1.00 79.94 162 MET A N 1
ATOM 1258 C CA . MET A 1 162 ? 5.018 6.000 -20.193 1.00 79.94 162 MET A CA 1
ATOM 1259 C C . MET A 1 162 ? 5.243 4.930 -19.112 1.00 79.94 162 MET A C 1
ATOM 1261 O O . MET A 1 162 ? 6.381 4.670 -18.705 1.00 79.94 162 MET A O 1
ATOM 1265 N N . ALA A 1 163 ? 4.163 4.291 -18.662 1.00 78.50 163 ALA A N 1
ATOM 1266 C CA . ALA A 1 163 ? 4.168 3.113 -17.812 1.00 78.50 163 ALA A CA 1
ATOM 1267 C C . ALA A 1 163 ? 3.296 2.026 -18.422 1.00 78.50 163 ALA A C 1
ATOM 1269 O O . ALA A 1 163 ? 2.354 2.284 -19.163 1.00 78.50 163 ALA A O 1
ATOM 1270 N N . GLY A 1 164 ? 3.583 0.795 -18.028 1.00 79.50 164 GLY A N 1
ATOM 1271 C CA . GLY A 1 164 ? 2.782 -0.348 -18.408 1.00 79.50 164 GLY A CA 1
ATOM 1272 C C . GLY A 1 164 ? 2.930 -1.482 -17.417 1.00 79.50 164 GLY A C 1
ATOM 1273 O O . GLY A 1 164 ? 3.638 -1.402 -16.405 1.00 79.50 164 GLY A O 1
ATOM 1274 N N . GLY A 1 165 ? 2.271 -2.579 -17.740 1.00 84.06 165 GLY A N 1
ATOM 1275 C CA . GLY A 1 165 ? 2.472 -3.831 -17.050 1.00 84.06 165 GLY A CA 1
ATOM 1276 C C . GLY A 1 165 ? 1.833 -4.979 -17.800 1.00 84.06 165 GLY A C 1
ATOM 1277 O O . GLY A 1 165 ? 0.973 -4.781 -18.653 1.00 84.06 165 GLY A O 1
ATOM 1278 N N . PHE A 1 166 ? 2.278 -6.181 -17.477 1.00 86.06 166 PHE A N 1
ATOM 1279 C CA . PHE A 1 166 ? 1.712 -7.416 -18.002 1.00 86.06 166 PHE A CA 1
ATOM 1280 C C . PHE A 1 166 ? 1.636 -8.439 -16.872 1.00 86.06 166 PHE A C 1
ATOM 1282 O O . PHE A 1 166 ? 2.442 -8.407 -15.934 1.00 86.06 166 PHE A O 1
ATOM 1289 N N . SER A 1 167 ? 0.637 -9.320 -16.923 1.00 88.31 167 SER A N 1
ATOM 1290 C CA . SER A 1 167 ? 0.506 -10.381 -15.927 1.00 88.31 167 SER A CA 1
ATOM 1291 C C . SER A 1 167 ? 1.701 -11.318 -16.012 1.00 88.31 167 SER A C 1
ATOM 1293 O O . SER A 1 167 ? 2.156 -11.639 -17.105 1.00 88.31 167 SER A O 1
ATOM 1295 N N . TRP A 1 168 ? 2.153 -11.842 -14.873 1.00 84.69 168 TRP A N 1
ATOM 1296 C CA . TRP A 1 168 ? 3.191 -12.876 -14.859 1.00 84.69 168 TRP A CA 1
ATOM 1297 C C . TRP A 1 168 ? 2.791 -14.125 -15.668 1.00 84.69 168 TRP A C 1
ATOM 1299 O O . TRP A 1 168 ? 3.645 -14.866 -16.145 1.00 84.69 168 TRP A O 1
ATOM 1309 N N . ARG A 1 169 ? 1.484 -14.382 -15.803 1.00 88.81 169 ARG A N 1
ATOM 1310 C CA . ARG A 1 169 ? 0.957 -15.512 -16.579 1.00 88.81 169 ARG A CA 1
ATOM 1311 C C . ARG A 1 169 ? 0.981 -15.266 -18.089 1.00 88.81 169 ARG A C 1
ATOM 1313 O O . ARG A 1 169 ? 1.006 -16.237 -18.842 1.00 88.81 169 ARG A O 1
ATOM 1320 N N . ASP A 1 170 ? 0.889 -14.013 -18.510 1.00 88.56 170 ASP A N 1
ATOM 1321 C CA . ASP A 1 170 ? 0.668 -13.680 -19.912 1.00 88.56 170 ASP A CA 1
ATOM 1322 C C . ASP A 1 170 ? 1.979 -13.741 -20.698 1.00 88.56 170 ASP A C 1
ATOM 1324 O O . ASP A 1 170 ? 3.079 -13.707 -20.138 1.00 88.56 170 ASP A O 1
ATOM 1328 N N . GLU A 1 171 ? 1.864 -13.824 -22.022 1.00 89.75 171 GLU A N 1
ATOM 1329 C CA . GLU A 1 171 ? 3.027 -13.656 -22.886 1.00 89.75 171 GLU A CA 1
ATOM 1330 C C . GLU A 1 171 ? 3.638 -12.270 -22.664 1.00 89.75 171 GLU A C 1
ATOM 1332 O O . GLU A 1 171 ? 2.935 -11.258 -22.598 1.00 89.75 171 GLU A O 1
ATOM 1337 N N . THR A 1 172 ? 4.967 -12.215 -22.543 1.00 90.69 172 THR A N 1
ATOM 1338 C CA . THR A 1 172 ? 5.665 -10.936 -22.421 1.00 90.69 172 THR A CA 1
ATOM 1339 C C . THR A 1 172 ? 5.439 -10.115 -23.693 1.00 90.69 172 THR A C 1
ATOM 1341 O O . THR A 1 172 ? 5.746 -10.619 -24.779 1.00 90.69 172 THR A O 1
ATOM 1344 N N . PRO A 1 173 ? 4.976 -8.855 -23.590 1.00 90.19 173 PRO A N 1
ATOM 1345 C CA . PRO A 1 173 ? 4.806 -7.991 -24.751 1.00 90.19 173 PRO A CA 1
ATOM 1346 C C . PRO A 1 173 ? 6.091 -7.905 -25.582 1.00 90.19 173 PRO A C 1
ATOM 1348 O O . PRO A 1 173 ? 7.198 -7.826 -25.035 1.00 90.19 173 PRO A O 1
ATOM 1351 N N . ALA A 1 174 ? 5.959 -7.958 -26.909 1.00 91.69 174 ALA A N 1
ATOM 1352 C CA . ALA A 1 174 ? 7.089 -8.127 -27.826 1.00 91.69 174 ALA A CA 1
ATOM 1353 C C . ALA A 1 174 ? 8.142 -7.013 -27.681 1.00 91.69 174 ALA A C 1
ATOM 1355 O O . ALA A 1 174 ? 9.348 -7.261 -27.766 1.00 91.69 174 ALA A O 1
AT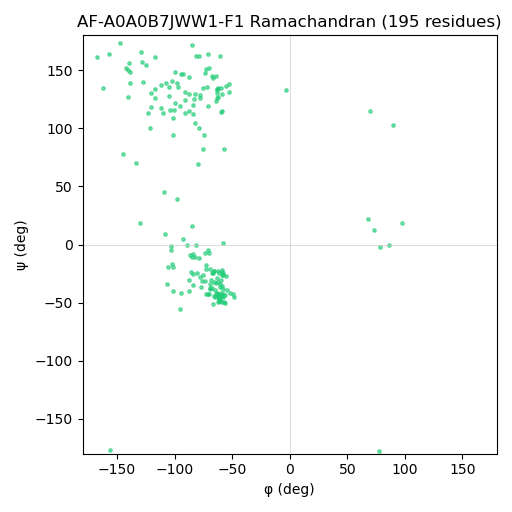OM 1356 N N . GLU A 1 175 ? 7.690 -5.792 -27.407 1.00 85.81 175 GLU A N 1
ATOM 1357 C CA . GLU A 1 175 ? 8.511 -4.614 -27.155 1.00 85.81 175 GLU A CA 1
ATOM 1358 C C . GLU A 1 175 ? 9.311 -4.703 -25.842 1.00 85.81 175 GLU A C 1
ATOM 1360 O O . GLU A 1 175 ? 10.385 -4.108 -25.735 1.00 85.81 175 GLU A O 1
ATOM 1365 N N . LEU A 1 176 ? 8.855 -5.506 -24.874 1.00 86.44 176 LEU A N 1
ATOM 1366 C CA . LEU A 1 176 ? 9.490 -5.685 -23.561 1.00 86.44 176 LEU A CA 1
ATOM 1367 C C . LEU A 1 176 ? 10.301 -6.964 -23.440 1.00 86.44 176 LEU A C 1
ATOM 1369 O O . LEU A 1 176 ? 11.184 -7.034 -22.582 1.00 86.44 176 LEU A O 1
ATOM 1373 N N . ALA A 1 177 ? 10.060 -7.942 -24.314 1.00 89.31 177 ALA A N 1
ATOM 1374 C CA . ALA A 1 177 ? 10.671 -9.265 -24.263 1.00 89.31 177 ALA A CA 1
ATOM 1375 C C . ALA A 1 177 ? 12.197 -9.212 -24.090 1.00 89.31 177 ALA A C 1
ATOM 1377 O O . ALA A 1 177 ? 12.751 -9.920 -23.252 1.00 89.31 177 ALA A O 1
ATOM 1378 N N . LYS A 1 178 ? 12.887 -8.316 -24.810 1.00 87.44 178 LYS A N 1
ATOM 1379 C CA . LYS A 1 178 ? 14.347 -8.158 -24.683 1.00 87.44 178 LYS A CA 1
ATOM 1380 C C . LYS A 1 178 ? 14.775 -7.648 -23.307 1.00 87.44 178 LYS A C 1
ATOM 1382 O O . LYS A 1 178 ? 15.748 -8.159 -22.762 1.00 87.44 178 LYS A O 1
ATOM 1387 N N . SER A 1 179 ? 14.102 -6.630 -22.766 1.00 83.19 179 SER A N 1
ATOM 1388 C CA . SER A 1 179 ? 14.468 -6.061 -21.460 1.00 83.19 179 SER A CA 1
ATOM 1389 C C . SER A 1 179 ? 14.135 -7.021 -20.330 1.00 83.19 179 SER A C 1
ATOM 1391 O O . SER A 1 179 ? 14.959 -7.251 -19.454 1.00 83.19 179 SER A O 1
ATOM 1393 N N . TYR A 1 180 ? 12.961 -7.642 -20.404 1.00 86.69 180 TYR A N 1
ATOM 1394 C CA . TYR A 1 180 ? 12.526 -8.634 -19.436 1.00 86.69 180 TYR A CA 1
ATOM 1395 C C . TYR A 1 180 ? 13.436 -9.869 -19.434 1.00 86.69 180 TYR A C 1
ATOM 1397 O O . TYR A 1 180 ? 13.846 -10.332 -18.376 1.00 86.69 180 TYR A O 1
ATOM 1405 N N . HIS A 1 181 ? 13.855 -10.356 -20.607 1.00 88.06 181 HIS A N 1
ATOM 1406 C CA . HIS A 1 181 ? 14.798 -11.471 -20.690 1.00 88.06 181 HIS A CA 1
ATOM 1407 C C . HIS A 1 181 ? 16.181 -11.125 -20.122 1.00 88.06 181 HIS A C 1
ATOM 1409 O O . HIS A 1 181 ? 16.779 -11.958 -19.441 1.00 88.06 181 HIS A O 1
ATOM 1415 N N . ARG A 1 182 ? 16.682 -9.899 -20.350 1.00 86.00 182 ARG A N 1
ATOM 1416 C CA . ARG A 1 182 ? 17.909 -9.432 -19.683 1.00 86.00 182 ARG A CA 1
ATOM 1417 C C . ARG A 1 182 ? 17.741 -9.436 -18.169 1.00 86.00 182 ARG A C 1
ATOM 1419 O O . ARG A 1 182 ? 18.630 -9.948 -17.501 1.00 86.00 182 ARG A O 1
ATOM 1426 N N . ALA A 1 183 ? 16.601 -8.960 -17.668 1.00 84.31 183 ALA A N 1
ATOM 1427 C CA . ALA A 1 183 ? 16.306 -8.972 -16.243 1.00 84.31 183 ALA A CA 1
ATOM 1428 C C . ALA A 1 183 ? 16.381 -10.375 -15.650 1.00 84.31 183 ALA A C 1
ATOM 1430 O O . ALA A 1 183 ? 17.118 -10.606 -14.701 1.00 84.31 183 ALA A O 1
ATOM 1431 N N . LEU A 1 184 ? 15.718 -11.340 -16.283 1.00 86.31 184 LEU A N 1
ATOM 1432 C CA . LEU A 1 184 ? 15.741 -12.733 -15.839 1.00 86.31 184 LEU A CA 1
ATOM 1433 C C . LEU A 1 184 ? 17.135 -13.379 -15.914 1.00 86.31 184 LEU A C 1
ATOM 1435 O O . LEU A 1 184 ? 17.445 -14.245 -15.102 1.00 86.31 184 LEU A O 1
ATOM 1439 N N . THR A 1 185 ? 17.956 -12.992 -16.893 1.00 89.19 185 THR A N 1
ATOM 1440 C CA . THR A 1 185 ? 19.249 -13.645 -17.171 1.00 89.19 185 THR A CA 1
ATOM 1441 C C . THR A 1 185 ? 20.397 -13.063 -16.353 1.00 89.19 185 THR A C 1
ATOM 1443 O O . THR A 1 185 ? 21.277 -13.800 -15.915 1.00 89.19 185 THR A O 1
ATOM 1446 N N . HIS A 1 186 ? 20.412 -11.743 -16.183 1.00 86.56 186 HIS A N 1
ATOM 1447 C CA . HIS A 1 186 ? 21.483 -11.015 -15.502 1.00 86.56 186 HIS A CA 1
ATOM 1448 C C . HIS A 1 186 ? 21.102 -10.583 -14.093 1.00 86.56 186 HIS A C 1
ATOM 1450 O O . HIS A 1 186 ? 21.948 -10.052 -13.379 1.00 86.56 186 HIS A O 1
ATOM 1456 N N . GLY A 1 187 ? 19.853 -10.823 -13.694 1.00 84.19 187 GLY A N 1
ATOM 1457 C CA . GLY A 1 187 ? 19.370 -10.339 -12.427 1.00 84.19 187 GLY A CA 1
ATOM 1458 C C . GLY A 1 187 ? 20.034 -11.005 -11.231 1.00 84.19 187 GLY A C 1
ATOM 1459 O O . GLY A 1 187 ? 20.358 -12.196 -11.240 1.00 84.19 187 GLY A O 1
ATOM 1460 N N . PHE A 1 188 ? 20.223 -10.220 -10.184 1.00 85.00 188 PHE A N 1
ATOM 1461 C CA . PHE A 1 188 ? 20.886 -10.614 -8.956 1.00 85.00 188 PHE A CA 1
ATOM 1462 C C . PHE A 1 188 ? 20.149 -10.038 -7.747 1.00 85.00 188 PHE A C 1
ATOM 1464 O O . PHE A 1 188 ? 19.426 -9.046 -7.834 1.00 85.00 188 PHE A O 1
ATOM 1471 N N . THR A 1 189 ? 20.328 -10.693 -6.604 1.00 83.69 189 THR A N 1
ATOM 1472 C CA . THR A 1 189 ? 19.732 -10.271 -5.336 1.00 83.69 189 THR A CA 1
ATOM 1473 C C . THR A 1 189 ? 20.811 -9.640 -4.464 1.00 83.69 189 THR A C 1
ATOM 1475 O O . THR A 1 189 ? 21.855 -10.254 -4.235 1.00 83.69 189 THR A O 1
ATOM 1478 N N . TYR A 1 190 ? 20.566 -8.430 -3.969 1.00 82.44 190 TYR A N 1
ATOM 1479 C CA . TYR A 1 190 ? 21.418 -7.770 -2.980 1.00 82.44 190 TYR A CA 1
ATOM 1480 C C . TYR A 1 190 ? 21.295 -8.448 -1.603 1.00 82.44 190 TYR A C 1
ATOM 1482 O O . TYR A 1 190 ? 20.338 -9.173 -1.329 1.00 82.44 190 TYR A O 1
ATOM 1490 N N . GLU A 1 191 ? 22.232 -8.177 -0.688 1.00 84.88 191 GLU A N 1
ATOM 1491 C CA . GLU A 1 191 ? 22.187 -8.717 0.687 1.00 84.88 191 GLU A CA 1
ATOM 1492 C C . GLU A 1 191 ? 20.912 -8.323 1.453 1.00 84.88 191 GLU A C 1
ATOM 1494 O O . GLU A 1 191 ? 20.468 -9.035 2.353 1.00 84.88 191 GLU A O 1
ATOM 1499 N N . ASP A 1 192 ? 20.299 -7.201 1.080 1.00 78.94 192 ASP A N 1
ATOM 1500 C CA . ASP A 1 192 ? 19.068 -6.688 1.678 1.00 78.94 192 ASP A CA 1
ATOM 1501 C C . ASP A 1 192 ? 17.785 -7.361 1.134 1.00 78.94 192 ASP A C 1
ATOM 1503 O O . ASP A 1 192 ? 16.674 -7.057 1.583 1.00 78.94 192 ASP A O 1
ATOM 1507 N N . GLY A 1 193 ? 17.937 -8.299 0.193 1.00 76.75 193 GLY A N 1
ATOM 1508 C CA . GLY A 1 193 ? 16.862 -9.063 -0.433 1.00 76.75 193 GLY A CA 1
ATOM 1509 C C . GLY A 1 193 ? 16.204 -8.387 -1.638 1.00 76.75 193 GLY A C 1
ATOM 1510 O O . GLY A 1 193 ? 15.289 -8.974 -2.216 1.00 76.75 193 GLY A O 1
ATOM 1511 N N . ASN A 1 194 ? 16.620 -7.180 -2.034 1.00 77.69 194 ASN A N 1
ATOM 1512 C CA . ASN A 1 194 ? 16.130 -6.550 -3.262 1.00 77.69 194 ASN A CA 1
ATOM 1513 C C . ASN A 1 194 ? 16.720 -7.226 -4.511 1.00 77.69 194 ASN A C 1
ATOM 1515 O O . ASN A 1 194 ? 17.831 -7.746 -4.469 1.00 77.69 194 ASN A O 1
ATOM 1519 N N . TYR A 1 195 ? 15.972 -7.202 -5.617 1.00 74.50 195 TYR A N 1
ATOM 1520 C CA . TYR A 1 195 ? 16.331 -7.839 -6.890 1.00 74.50 195 TYR A CA 1
ATOM 1521 C C . TYR A 1 195 ? 16.493 -6.801 -8.004 1.00 74.50 195 TYR A C 1
ATOM 1523 O O . TYR A 1 195 ? 15.618 -5.950 -8.167 1.00 74.50 195 TYR A O 1
ATOM 1531 N N . ASP A 1 196 ? 17.568 -6.904 -8.781 1.00 73.94 196 ASP A N 1
ATOM 1532 C CA . ASP A 1 196 ? 17.976 -5.946 -9.820 1.00 73.94 196 ASP A CA 1
ATOM 1533 C C . ASP A 1 196 ? 18.677 -6.650 -10.993 1.00 73.94 196 ASP A C 1
ATOM 1535 O O . ASP A 1 196 ? 18.875 -7.859 -10.890 1.00 73.94 196 ASP A O 1
ATOM 1539 N N . TYR A 1 197 ? 19.005 -5.955 -12.097 1.00 70.25 197 TYR A N 1
ATOM 1540 C CA . TYR A 1 197 ? 19.633 -6.534 -13.299 1.00 70.25 197 TYR A CA 1
ATOM 1541 C C . TYR A 1 197 ? 20.421 -5.566 -14.195 1.00 70.25 197 TYR A C 1
ATOM 1543 O O . TYR A 1 197 ? 20.082 -4.365 -14.257 1.00 70.25 197 TYR A O 1
#

Secondary structure (DSSP, 8-state):
--PEEEEEE-TT--S---S--------GGGGTS-GGGGHHHHHHTHHHHHHHHHHH-SSSEEEEEEE-SGGGGGGSSTTTHHHHHHH-SEEEEE---SSSTT-HHHHHHHHHHHHHTT--GGGEEE----EEEEE--S-SSS-SSPPPP--B-TTT--B-S-EEEEETTSPPPTTTHHHHHHHHHH-EE-TTS-EE-

Organism: Bionectria ochroleuca (NCBI:txid29856)

InterPro domains:
  IPR001223 Glycoside hydrolase family 18, catalytic domain [PF00704] (40-136)
  IPR017853 Glycoside hydrolase superfamily [SSF51445] (37-168)

pLDDT: mean 77.25, std 18.74, range [23.19, 96.38]

Mean predicted aligned error: 9.31 Å

Sequence (197 aa):
MVYVATIWYQQHMQLTRYLLPIESGIRDDHKLIPNSERKWEIKAFVLPIQEIRRALGPVKLLSAAVLGQEVDLIAFGSSTMPQINHEVDFANVMYHVVIHHTGVVGSKAVVQRYMDRGAPPGKLDPGLPYYCRMAAVCDAAYPLGCPVPLMEDPETGADLGMAGGFSWRDETPAELAKSYHRALTHGFTYEDGNYDY

=== Feature glossary ===
Legend for the data blocks above and below:

— What the protein is —

The amino-acid sequence is the protein's primary structure: the linear order of residues from the N-terminus to the C-terminus, written in one-letter code. Everything else here — the 3D coordinates, the secondary structure, the domain annotations — is ultimately a consequence of this string.

Database cross-references. InterPro integrates a dozen domain/family signature databases into unified entries with residue-range hits. GO terms attach function/process/location labels with evidence codes. CATH codes position the fold in a four-level structural taxonomy. Organism is the NCBI-taxonomy species name.

— Where its atoms are —

The mmCIF block holds the 3D Cartesian coordinates of each backbone atom (N, Cα, C, O) in ångströms. mmCIF is the PDB's canonical archive format — a tagged-loop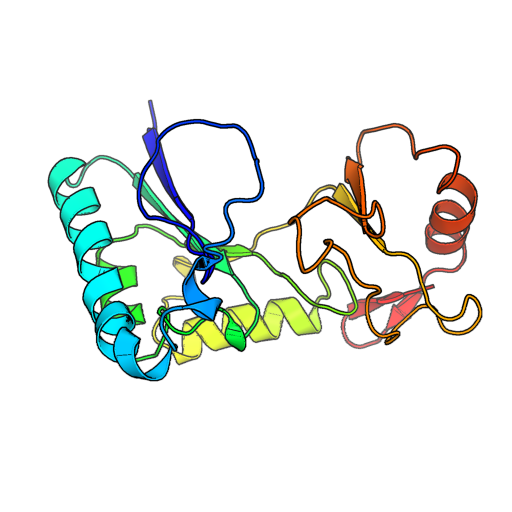 text representation of the atomic model.

The six renders are orthographic views along the three Cartesian axes in both directions. Representation (cartoon, sticks, or surface) and color scheme (sequence-rainbow or by-chain) vary across proteins so the training set covers all the common visualization conventions.

— Local backbone conformation —

Secondary structure is the local, repeating backbone conformation. DSSP classifies it into eight states by reading the hydrogen-bond network: three helix types (H, G, I), two β types (E, B), two non-regular types (T, S), and unstructured coil (-).

SS3 is a coarse helix/strand/coil call (letters a/b/c) made by the P-SEA algorithm from inter-Cα distances and dihedrals. It is less detailed than DSSP but needs only Cα positions.

Backbone dihedral angles. Every residue except chain termini has a φ (preceding-C → N → Cα → C) and a ψ (N → Cα → C → next-N). They are reported in degrees following the IUPAC sign convention. Secondary structure is essentially a statement about which (φ, ψ) basin each residue occupies.

— Global shape and packing —

The geometric summary reports three shape descriptors. Rg (radius of gyration) measures how spread out the Cα atoms are about their centre of mass; compact globular proteins have small Rg, elongated or unfolded ones large. Cα contacts (<8 Å, |i−j|>4) count long-range residue pairs in spatial proximity — high for tightly packed folds, near zero for rods or random coil. The bounding-box extents give the protein's footprint along x, y, z in Å.

Solvent accessibility: the surface area of each residue that a 1.4 Å water probe can touch, in Å². When only backbone atoms are present the absolute values are lower than full-atom SASA (side chains contribute most of the area) and are flagged as backbone-only.

Plot images: a contact map (which residues are close in 3D, as an N×N binary image), a Ramachandran scatter (backbone torsion angles, revealing secondary-structure composition at a glance), and — for AlphaFold structures — a PAE heatmap (pairwise prediction confidence).

— Structural neighborhood —

Foldseek's 3Di representation compresses backbone geometry into a per-residue letter drawn from a learned twenty-state alphabet. It captures the tertiary interaction pattern around each residue — which residues are packed against it in space, regardless of where they are in sequence.

Structural nearest neighbors (via Foldseek easy-search vs the PDB). Reported per hit: target PDB id, E-value, and alignment TM-score. A TM-score above ~0.5 is the conventional threshold for 'same fold'.

— Confidence and disorder —

pLDDT (predicted Local Distance Difference Test) is AlphaFold's per-residue confidence score, ranging from 0 to 100. Values above 90 indicate high confidence (typically well-packed cores); 70–90 is confident; 50–70 low confidence; below 50 usually means the region is disordered or the prediction is unreliable there. AlphaFold stores pLDDT in the mmCIF B-factor column.

For experimental (PDB) structures, the B-factor (temperature factor) quantifies the positional spread of each atom in the crystal — a combination of thermal vibration and static disorder — in units of Å². High B-factors mark flexible loops or poorly resolved regions; low B-factors mark the rigid, well-ordered core.

Predicted Aligned Error (PAE) is an AlphaFold confidence matrix: entry (i, j) is the expected error in the position of residue j, in ångströms, when the prediction is superimposed on the true structure at residue i. Low PAE within a block of residues means that block is internally rigid and well-predicted; high PAE between two blocks means their relative placement is uncertain even if each block individually is confident.